Protein AF-A0A241V174-F1 (afdb_monomer_lite)

Sequence (298 aa):
MEIIMVKSFHMQRCFLTVDHFCSSQMKKILFYFIWLFCVLSLTIIFMTSICFAESISQPLREKSMSKGQSSNSILFNNQEIIPYIRLAILNVQPSQIENFKSIAMNNVQSTLNQEDDVMGFYSFIQKEDPKQIFVFEIYKDEAAYQAHLLSPHYKQFVMNVSSMIENRVLYETVPVKLARKPTSLPAHFYIRIAELNLKPKDLNAYKMAVIEEIEASIEKEPGVFAIYSVALKDDPNQLHFLEFYADEQAYQQHRESPHFQKYLTLTKPMIKSLKSFEVESIALGEKTIHSSAIETTK

Structure (mmCIF, N/CA/C/O backbone):
data_AF-A0A241V174-F1
#
_entry.id   AF-A0A241V174-F1
#
loop_
_atom_site.group_PDB
_atom_site.id
_atom_site.type_symbol
_atom_site.label_atom_id
_atom_site.label_alt_id
_atom_site.label_comp_id
_atom_site.label_asym_id
_atom_site.label_entity_id
_atom_site.label_seq_id
_atom_site.pdbx_PDB_ins_code
_atom_site.Cartn_x
_atom_site.Cartn_y
_atom_site.Cartn_z
_atom_site.occupancy
_atom_site.B_iso_or_equiv
_atom_site.auth_seq_id
_atom_site.auth_comp_id
_atom_site.auth_asym_id
_atom_site.auth_atom_id
_atom_site.pdbx_PDB_model_num
ATOM 1 N N . MET A 1 1 ? -67.678 -30.308 19.646 1.00 35.03 1 MET A N 1
ATOM 2 C CA . MET A 1 1 ? -67.545 -31.428 18.700 1.00 35.03 1 MET A CA 1
ATOM 3 C C . MET A 1 1 ? -66.245 -31.167 17.949 1.00 35.03 1 MET A C 1
ATOM 5 O O . MET A 1 1 ? -66.211 -30.261 17.131 1.00 35.03 1 MET A O 1
ATOM 9 N N . GLU A 1 2 ? -65.100 -31.562 18.511 1.00 32.22 2 GLU A N 1
ATOM 10 C CA . GLU A 1 2 ? -64.547 -32.940 18.519 1.00 32.22 2 GLU A CA 1
ATOM 11 C C . GLU A 1 2 ? -63.828 -33.216 17.184 1.00 32.22 2 GLU A C 1
ATOM 13 O O . GLU A 1 2 ? -64.476 -33.160 16.148 1.00 32.22 2 GLU A O 1
ATOM 18 N N . ILE A 1 3 ? -62.486 -33.243 17.093 1.00 30.19 3 ILE A N 1
ATOM 19 C CA . ILE A 1 3 ? -61.436 -34.064 17.768 1.00 30.19 3 ILE A CA 1
ATOM 20 C C . ILE A 1 3 ? -61.331 -35.472 17.127 1.00 30.19 3 ILE A C 1
ATOM 22 O O . ILE A 1 3 ? -62.320 -35.988 16.628 1.00 30.19 3 ILE A O 1
ATOM 26 N N . ILE A 1 4 ? -60.133 -36.089 17.195 1.00 30.94 4 ILE A N 1
ATOM 27 C CA . ILE A 1 4 ? -59.738 -37.433 16.690 1.00 30.94 4 ILE A CA 1
ATOM 28 C C . ILE A 1 4 ? -59.453 -37.443 15.167 1.00 30.94 4 ILE A C 1
ATOM 30 O O . ILE A 1 4 ? -60.316 -37.089 14.379 1.00 30.94 4 ILE A O 1
ATOM 34 N N . MET A 1 5 ? -58.267 -37.748 14.615 1.00 27.58 5 MET A N 1
ATOM 35 C CA . MET A 1 5 ? -56.984 -38.332 15.072 1.00 27.58 5 MET A CA 1
ATOM 36 C C . MET A 1 5 ? -56.848 -39.881 15.034 1.00 27.58 5 MET A C 1
ATOM 38 O O . MET A 1 5 ? -57.122 -40.562 16.012 1.00 27.58 5 MET A O 1
ATOM 42 N N . VAL A 1 6 ? -56.209 -40.375 13.953 1.00 29.28 6 VAL A N 1
ATOM 43 C CA . VAL A 1 6 ? -55.224 -41.494 13.935 1.00 29.28 6 VAL A CA 1
ATOM 44 C C . VAL A 1 6 ? -55.695 -42.979 13.903 1.00 29.28 6 VAL A C 1
ATOM 46 O O . VAL A 1 6 ? -56.658 -43.379 14.538 1.00 29.28 6 VAL A O 1
ATOM 49 N N . LYS A 1 7 ? -54.849 -43.793 13.228 1.00 31.30 7 LYS A N 1
ATOM 50 C CA . LYS A 1 7 ? -54.644 -45.272 13.235 1.00 31.30 7 LYS A CA 1
ATOM 51 C C . LYS A 1 7 ? -55.418 -46.197 12.268 1.00 31.30 7 LYS A C 1
ATOM 53 O O . LYS A 1 7 ? -56.616 -46.417 12.357 1.00 31.30 7 LYS A O 1
ATOM 58 N N . SER A 1 8 ? -54.608 -46.839 11.419 1.00 31.69 8 SER A N 1
ATOM 59 C CA . SER A 1 8 ? -54.840 -48.083 10.665 1.00 31.69 8 SER A CA 1
ATOM 60 C C . SER A 1 8 ? -54.836 -49.324 11.575 1.00 31.69 8 SER A C 1
ATOM 62 O O . SER A 1 8 ? -54.150 -49.285 12.599 1.00 31.69 8 SER A O 1
ATOM 64 N N . PHE A 1 9 ? -55.476 -50.433 11.152 1.00 29.88 9 PHE A N 1
ATOM 65 C CA . PHE A 1 9 ? -54.868 -51.783 11.204 1.00 29.88 9 PHE A CA 1
ATOM 66 C C . PHE A 1 9 ? -55.632 -52.870 10.400 1.00 29.88 9 PHE A C 1
ATOM 68 O O . PHE A 1 9 ? -56.853 -52.833 10.326 1.00 29.88 9 PHE A O 1
ATOM 75 N N . HIS A 1 10 ? -54.885 -53.895 9.938 1.00 30.00 10 HIS A N 1
ATOM 76 C CA . HIS A 1 10 ? -55.320 -55.273 9.576 1.00 30.00 10 HIS A CA 1
ATOM 77 C C . HIS A 1 10 ? -56.242 -55.515 8.345 1.00 30.00 10 HIS A C 1
ATOM 79 O O . HIS A 1 10 ? -56.970 -54.631 7.924 1.00 30.00 10 HIS A O 1
ATOM 85 N N . MET A 1 11 ? -56.309 -56.720 7.733 1.00 27.17 11 MET A N 1
ATOM 86 C CA . MET A 1 11 ? -55.350 -57.854 7.598 1.00 27.17 11 MET A CA 1
ATOM 87 C C . MET A 1 11 ? -55.903 -58.937 6.635 1.00 27.17 11 MET A C 1
ATOM 89 O O . MET A 1 11 ? -56.987 -59.452 6.882 1.00 27.17 11 MET A O 1
ATOM 93 N N . GLN A 1 12 ? -55.103 -59.402 5.662 1.00 33.69 12 GLN A N 1
ATOM 94 C CA . GLN A 1 12 ? -55.156 -60.748 5.032 1.00 33.69 12 GLN A CA 1
ATOM 95 C C . GLN A 1 12 ? -53.842 -60.938 4.229 1.00 33.69 12 GLN A C 1
ATOM 97 O O . GLN A 1 12 ? -53.504 -60.041 3.469 1.00 33.69 12 GLN A O 1
ATOM 102 N N . ARG A 1 13 ? -52.952 -61.940 4.364 1.00 35.62 13 ARG A N 1
ATOM 103 C CA . ARG A 1 13 ? -52.906 -63.332 4.887 1.00 35.62 13 ARG A CA 1
ATOM 104 C C . ARG A 1 13 ? -52.861 -64.387 3.765 1.00 35.62 13 ARG A C 1
ATOM 106 O O . ARG A 1 13 ? -53.898 -64.810 3.272 1.00 35.62 13 ARG A O 1
ATOM 113 N N . CYS A 1 14 ? -51.657 -64.887 3.481 1.00 29.02 14 CYS A N 1
ATOM 114 C CA . CYS A 1 14 ? -51.364 -66.231 2.955 1.00 29.02 14 CYS A CA 1
ATOM 115 C C . CYS A 1 14 ? -50.027 -66.721 3.553 1.00 29.02 14 CYS A C 1
ATOM 117 O O . CYS A 1 14 ? -49.331 -65.938 4.201 1.00 29.02 14 CYS A O 1
ATOM 119 N N . PHE A 1 15 ? -49.724 -68.018 3.443 1.00 34.69 15 PHE A N 1
ATOM 120 C CA . PHE A 1 15 ? -48.702 -68.716 4.246 1.00 34.69 15 PHE A CA 1
ATOM 121 C C . PHE A 1 15 ? -47.952 -69.780 3.413 1.00 34.69 15 PHE A C 1
ATOM 123 O O . PHE A 1 15 ? -48.286 -69.964 2.246 1.00 34.69 15 PHE A O 1
ATOM 130 N N . LEU A 1 16 ? -47.039 -70.522 4.066 1.00 34.09 16 LEU A N 1
ATOM 131 C CA . LEU A 1 16 ? -46.112 -71.557 3.544 1.00 34.09 16 LEU A CA 1
ATOM 132 C C . LEU A 1 16 ? -44.820 -70.940 2.952 1.00 34.09 16 LEU A C 1
ATOM 134 O O . LEU A 1 16 ? -44.912 -70.032 2.137 1.00 34.09 16 LEU A O 1
ATOM 138 N N . THR A 1 17 ? -43.580 -71.216 3.396 1.00 36.56 17 THR A N 1
ATOM 139 C CA . THR A 1 17 ? -42.842 -72.456 3.777 1.00 36.56 17 THR A CA 1
ATOM 140 C C . THR A 1 17 ? -42.602 -73.408 2.597 1.00 36.56 17 THR A C 1
ATOM 142 O O . THR A 1 17 ? -43.570 -73.787 1.950 1.00 36.56 17 THR A O 1
ATOM 145 N N . VAL A 1 18 ? -41.392 -73.902 2.299 1.00 34.84 18 VAL A N 1
ATOM 146 C CA . VAL A 1 18 ? -40.082 -73.834 3.007 1.00 34.84 18 VAL A CA 1
ATOM 147 C C . VAL A 1 18 ? -39.009 -73.202 2.063 1.00 34.84 18 VAL A C 1
ATOM 149 O O . VAL A 1 18 ? -39.409 -72.349 1.279 1.00 34.84 18 VAL A O 1
ATOM 152 N N . ASP A 1 19 ? -37.679 -73.406 2.038 1.00 34.94 19 ASP A N 1
ATOM 153 C CA . ASP A 1 19 ? -36.715 -74.327 2.686 1.00 34.94 19 ASP A CA 1
ATOM 154 C C . ASP A 1 19 ? -35.332 -73.636 2.902 1.00 34.94 19 ASP A C 1
ATOM 156 O O . ASP A 1 19 ? -35.248 -72.406 2.856 1.00 34.94 19 ASP A O 1
ATOM 160 N N . HIS A 1 20 ? -34.240 -74.373 3.168 1.00 47.03 20 HIS A N 1
ATOM 161 C CA . HIS A 1 20 ? -32.941 -73.826 3.588 1.00 47.03 20 HIS A CA 1
ATOM 162 C C . HIS A 1 20 ? -31.734 -74.542 2.934 1.00 47.03 20 HIS A C 1
ATOM 164 O O . HIS A 1 20 ? -31.329 -75.618 3.369 1.00 47.03 20 HIS A O 1
ATOM 170 N N . PHE A 1 21 ? -31.083 -73.932 1.926 1.00 41.69 21 PHE A N 1
ATOM 171 C CA . PHE A 1 21 ? -29.868 -74.505 1.313 1.00 41.69 21 PHE A CA 1
ATOM 172 C C . PHE A 1 21 ? -28.832 -73.463 0.834 1.00 41.69 21 PHE A C 1
ATOM 174 O O . PHE A 1 21 ? -29.168 -72.346 0.456 1.00 41.69 21 PHE A O 1
ATOM 181 N N . CYS A 1 22 ? -27.552 -73.863 0.820 1.00 44.12 22 CYS A N 1
ATOM 182 C CA . CYS A 1 22 ? -26.401 -73.172 0.204 1.00 44.12 22 CYS A CA 1
ATOM 183 C C . CYS A 1 22 ? -25.975 -71.764 0.723 1.00 44.12 22 CYS A C 1
ATOM 185 O O . CYS A 1 22 ? -25.788 -70.833 -0.055 1.00 44.12 22 CYS A O 1
ATOM 187 N N . SER A 1 23 ? -25.684 -71.617 2.028 1.00 60.00 23 SER A N 1
ATOM 188 C CA . SER A 1 23 ? -25.089 -70.378 2.608 1.00 60.00 23 SER A CA 1
ATOM 189 C C . SER A 1 23 ? -23.583 -70.473 2.969 1.00 60.00 23 SER A C 1
ATOM 191 O O . SER A 1 23 ? -22.963 -69.491 3.384 1.00 60.00 23 SER A O 1
ATOM 193 N N . SER A 1 24 ? -22.957 -71.650 2.810 1.00 54.47 24 SER A N 1
ATOM 194 C CA . SER A 1 24 ? -21.573 -71.910 3.267 1.00 54.47 24 SER A CA 1
ATOM 195 C C . SER A 1 24 ? -20.497 -71.720 2.182 1.00 54.47 24 SER A C 1
ATOM 197 O O . SER A 1 24 ? -19.466 -71.098 2.438 1.00 54.47 24 SER A O 1
ATOM 199 N N . GLN A 1 25 ? -20.729 -72.198 0.951 1.00 55.84 25 GLN A N 1
ATOM 200 C CA . GLN A 1 25 ? -19.687 -72.209 -0.091 1.00 55.84 25 GLN A CA 1
ATOM 201 C C . GLN A 1 25 ? -19.358 -70.814 -0.648 1.00 55.84 25 GLN A C 1
ATOM 203 O O . GLN A 1 25 ? -18.183 -70.471 -0.774 1.00 55.84 25 GLN A O 1
ATOM 208 N N . MET A 1 26 ? -20.363 -69.964 -0.906 1.00 56.66 26 MET A N 1
ATOM 209 C CA . MET A 1 26 ? -20.125 -68.621 -1.468 1.00 56.66 26 MET A CA 1
ATOM 210 C C . MET A 1 26 ? -19.248 -67.736 -0.566 1.00 56.66 26 MET A C 1
ATOM 212 O O . MET A 1 26 ? -18.440 -66.958 -1.070 1.00 56.66 26 MET A O 1
ATOM 216 N N . LYS A 1 27 ? -19.332 -67.896 0.763 1.00 62.09 27 LYS A N 1
ATOM 217 C CA . LYS A 1 27 ? -18.502 -67.135 1.713 1.00 62.09 27 LYS A CA 1
ATOM 218 C C . LYS A 1 27 ? -17.017 -67.500 1.613 1.00 62.09 27 LYS A C 1
ATOM 220 O O . LYS A 1 27 ? -16.175 -66.614 1.718 1.00 62.09 27 LYS A O 1
ATOM 225 N N . LYS A 1 28 ? -16.688 -68.772 1.355 1.00 65.62 28 LYS A N 1
ATOM 226 C CA . LYS A 1 28 ? -15.296 -69.220 1.164 1.00 65.62 28 LYS A CA 1
ATOM 227 C C . LYS A 1 28 ? -14.697 -68.679 -0.135 1.00 65.62 28 LYS A C 1
ATOM 229 O O . LYS A 1 28 ? -13.559 -68.223 -0.129 1.00 65.62 28 LYS A O 1
ATOM 234 N N . ILE A 1 29 ? -15.481 -68.675 -1.215 1.00 67.75 29 ILE A N 1
ATOM 235 C CA . ILE A 1 29 ? -15.066 -68.136 -2.520 1.00 67.75 29 ILE A CA 1
ATOM 236 C C . ILE A 1 29 ? -14.764 -66.633 -2.408 1.00 67.75 29 ILE A C 1
ATOM 238 O O . ILE A 1 29 ? -13.699 -66.192 -2.835 1.00 67.75 29 ILE A O 1
ATOM 242 N N . LEU A 1 30 ? -15.648 -65.857 -1.769 1.00 63.66 30 LEU A N 1
ATOM 243 C CA . LEU A 1 30 ? -15.470 -64.409 -1.612 1.00 63.66 30 LEU A CA 1
ATOM 244 C C . LEU A 1 30 ? -14.201 -64.049 -0.815 1.00 63.66 30 LEU A C 1
ATOM 246 O O . LEU A 1 30 ? -13.456 -63.161 -1.223 1.00 63.66 30 LEU A O 1
ATOM 250 N N . PHE A 1 31 ? -13.908 -64.773 0.272 1.00 69.12 31 PHE A N 1
ATOM 251 C CA . PHE A 1 31 ? -12.660 -64.591 1.027 1.00 69.12 31 PHE A CA 1
ATOM 252 C C . PHE A 1 31 ? -11.408 -64.926 0.202 1.00 69.12 31 PHE A C 1
ATOM 254 O O . PHE A 1 31 ? -10.403 -64.226 0.320 1.00 69.12 31 PHE A O 1
ATOM 261 N N . TYR A 1 32 ? -11.464 -65.953 -0.653 1.00 68.12 32 TYR A N 1
ATOM 262 C CA . TYR A 1 32 ? -10.325 -66.344 -1.489 1.00 68.12 32 TYR A CA 1
ATOM 263 C C . TYR A 1 32 ? -9.978 -65.267 -2.529 1.00 68.12 32 TYR A C 1
ATOM 265 O O . TYR A 1 32 ? -8.806 -64.941 -2.703 1.00 68.12 32 TYR A O 1
ATOM 273 N N . PHE A 1 33 ? -10.986 -64.647 -3.158 1.00 67.62 33 PHE A N 1
ATOM 274 C CA . PHE A 1 33 ? -10.775 -63.529 -4.089 1.00 67.62 33 PHE A CA 1
ATOM 275 C C . PHE A 1 33 ? -10.187 -62.285 -3.409 1.00 67.62 33 PHE A C 1
ATOM 277 O O . PHE A 1 33 ? -9.274 -61.673 -3.961 1.00 67.62 33 PHE A O 1
ATOM 284 N N . ILE A 1 34 ? -10.661 -61.931 -2.208 1.00 68.00 34 ILE A N 1
ATOM 285 C CA . ILE A 1 34 ? -10.136 -60.785 -1.444 1.00 68.00 34 ILE A CA 1
ATOM 286 C C . ILE A 1 34 ? -8.669 -61.022 -1.050 1.00 68.00 34 ILE A C 1
ATOM 288 O O . ILE A 1 34 ? -7.833 -60.138 -1.227 1.00 68.00 34 ILE A O 1
ATOM 292 N N . TRP A 1 35 ? -8.333 -62.229 -0.580 1.00 64.75 35 TRP A N 1
ATOM 293 C CA . TRP A 1 35 ? -6.957 -62.582 -0.222 1.00 64.75 35 TRP A CA 1
ATOM 294 C C . TRP A 1 35 ? -6.016 -62.550 -1.437 1.00 64.75 35 TRP A C 1
ATOM 296 O O . TRP A 1 35 ? -4.938 -61.960 -1.363 1.00 64.75 35 TRP A O 1
ATOM 306 N N . LEU A 1 36 ? -6.447 -63.099 -2.579 1.00 59.88 36 LEU A N 1
ATOM 307 C CA . LEU A 1 36 ? -5.654 -63.108 -3.812 1.00 59.88 36 LEU A CA 1
ATOM 308 C C . LEU A 1 36 ? -5.371 -61.685 -4.335 1.00 59.88 36 LEU A C 1
ATOM 310 O O . LEU A 1 36 ? -4.260 -61.412 -4.790 1.00 59.88 36 LEU A O 1
ATOM 314 N N . PHE A 1 37 ? -6.334 -60.762 -4.212 1.00 60.12 37 PHE A N 1
ATOM 315 C CA . PHE A 1 37 ? -6.152 -59.353 -4.585 1.00 60.12 37 PHE A CA 1
ATOM 316 C C . PHE A 1 37 ? -5.119 -58.630 -3.706 1.00 60.12 37 PHE A C 1
ATOM 318 O O . PHE A 1 37 ? -4.296 -57.878 -4.227 1.00 60.12 37 PHE A O 1
ATOM 325 N N . CYS A 1 38 ? -5.117 -58.877 -2.391 1.00 56.31 38 CYS A N 1
ATOM 326 C CA . CYS A 1 38 ? -4.122 -58.298 -1.481 1.00 56.31 38 CYS A CA 1
ATOM 327 C C . CYS A 1 38 ? -2.704 -58.846 -1.705 1.00 56.31 38 CYS A C 1
ATOM 329 O O . CYS A 1 38 ? -1.736 -58.116 -1.511 1.00 56.31 38 CYS A O 1
ATOM 331 N N . VAL A 1 39 ? -2.554 -60.107 -2.122 1.00 58.88 39 VAL A N 1
ATOM 332 C CA . VAL A 1 39 ? -1.227 -60.688 -2.396 1.00 58.88 39 VAL A CA 1
ATOM 333 C C . VAL A 1 39 ? -0.654 -60.190 -3.732 1.00 58.88 39 VAL A C 1
ATOM 335 O O . VAL A 1 39 ? 0.547 -59.941 -3.816 1.00 58.88 39 VAL A O 1
ATOM 338 N N . LEU A 1 40 ? -1.489 -59.972 -4.758 1.00 50.78 40 LEU A N 1
ATOM 339 C CA . LEU A 1 40 ? -1.036 -59.410 -6.041 1.00 50.78 40 LEU A CA 1
ATOM 340 C C . LEU A 1 40 ? -0.687 -57.912 -5.978 1.00 50.78 40 LEU A C 1
ATOM 342 O O . LEU A 1 40 ? 0.141 -57.456 -6.762 1.00 50.78 40 LEU A O 1
ATOM 346 N N . SER A 1 41 ? -1.291 -57.130 -5.077 1.00 53.66 41 SER A N 1
ATOM 347 C CA . SER A 1 41 ? -1.011 -55.689 -5.003 1.00 53.66 41 SER A CA 1
ATOM 348 C C . SER A 1 41 ? 0.329 -55.360 -4.333 1.00 53.66 41 SER A C 1
ATOM 350 O O . SER A 1 41 ? 0.982 -54.398 -4.737 1.00 53.66 41 SER A O 1
ATOM 352 N N . LEU A 1 42 ? 0.795 -56.168 -3.370 1.00 48.88 42 LEU A N 1
ATOM 353 C CA . LEU A 1 42 ? 2.094 -55.946 -2.717 1.00 48.88 42 LEU A CA 1
ATOM 354 C C . LEU A 1 42 ? 3.300 -56.323 -3.596 1.00 48.88 42 LEU A C 1
ATOM 356 O O . LEU A 1 42 ? 4.361 -55.719 -3.449 1.00 48.88 42 LEU A O 1
ATOM 360 N N . THR A 1 43 ? 3.170 -57.278 -4.523 1.00 50.22 43 THR A N 1
ATOM 361 C CA . THR A 1 43 ? 4.294 -57.699 -5.385 1.00 50.22 43 THR A CA 1
ATOM 362 C C . THR A 1 43 ? 4.600 -56.708 -6.509 1.00 50.22 43 THR A C 1
ATOM 364 O O . THR A 1 43 ? 5.756 -56.585 -6.911 1.00 50.22 43 THR A O 1
ATOM 367 N N . ILE A 1 44 ? 3.608 -55.940 -6.972 1.00 48.16 44 ILE A N 1
ATOM 368 C CA . ILE A 1 44 ? 3.795 -54.899 -7.999 1.00 48.16 44 ILE A CA 1
ATOM 369 C C . ILE A 1 44 ? 4.598 -53.707 -7.447 1.00 48.16 44 ILE A C 1
ATOM 371 O O . ILE A 1 44 ? 5.437 -53.148 -8.152 1.00 48.16 44 ILE A O 1
ATOM 375 N N . ILE A 1 45 ? 4.404 -53.356 -6.170 1.00 49.34 45 ILE A N 1
ATOM 376 C CA . ILE A 1 45 ? 5.075 -52.218 -5.513 1.00 49.34 45 ILE A CA 1
ATOM 377 C C . ILE A 1 45 ? 6.587 -52.463 -5.325 1.00 49.34 45 ILE A C 1
ATOM 379 O O . ILE A 1 45 ? 7.362 -51.511 -5.265 1.00 49.34 45 ILE A O 1
ATOM 383 N N . PHE A 1 46 ? 7.035 -53.723 -5.278 1.00 41.31 46 PHE A N 1
ATOM 384 C CA . PHE A 1 46 ? 8.443 -54.065 -5.029 1.00 41.31 46 PHE A CA 1
ATOM 385 C C . PHE A 1 46 ? 9.312 -54.203 -6.295 1.00 41.31 46 PHE A C 1
ATOM 387 O O . PHE A 1 46 ? 10.529 -54.338 -6.180 1.00 41.31 46 PHE A O 1
ATOM 394 N N . MET A 1 47 ? 8.725 -54.160 -7.499 1.00 44.47 47 MET A N 1
ATOM 395 C CA . MET A 1 47 ? 9.459 -54.350 -8.765 1.00 44.47 47 MET A CA 1
ATOM 396 C C . MET A 1 47 ? 9.781 -53.056 -9.528 1.00 44.47 47 MET A C 1
ATOM 398 O O . MET A 1 47 ? 10.633 -53.079 -10.412 1.00 44.47 47 MET A O 1
ATOM 402 N N . THR A 1 48 ? 9.171 -51.918 -9.187 1.00 41.38 48 THR A N 1
ATOM 403 C CA . THR A 1 48 ? 9.442 -50.628 -9.858 1.00 41.38 48 THR A CA 1
ATOM 404 C C . THR A 1 48 ? 10.593 -49.825 -9.238 1.00 41.38 48 THR A C 1
ATOM 406 O O . THR A 1 48 ? 11.124 -48.932 -9.893 1.00 41.38 48 THR A O 1
ATOM 409 N N . SER A 1 49 ? 11.042 -50.165 -8.025 1.00 42.12 49 SER A N 1
ATOM 410 C CA . SER A 1 49 ? 12.088 -49.421 -7.291 1.00 42.12 49 SER A CA 1
ATOM 411 C C . SER A 1 49 ? 13.535 -49.857 -7.578 1.00 42.12 49 SER A C 1
ATOM 413 O O . SER A 1 49 ? 14.451 -49.368 -6.924 1.00 42.12 49 SER A O 1
ATOM 415 N N . ILE A 1 50 ? 13.767 -50.781 -8.521 1.00 41.84 50 ILE A N 1
ATOM 416 C CA . ILE A 1 50 ? 15.094 -51.395 -8.765 1.00 41.84 50 ILE A CA 1
ATOM 417 C C . ILE A 1 50 ? 15.687 -51.018 -10.145 1.00 41.84 50 ILE A C 1
ATOM 419 O O . ILE A 1 50 ? 16.871 -51.224 -10.386 1.00 41.84 50 ILE A O 1
ATOM 423 N N . CYS A 1 51 ? 14.920 -50.380 -11.040 1.00 37.66 51 CYS A N 1
ATOM 424 C CA . CYS A 1 51 ? 15.342 -50.102 -12.428 1.00 37.66 51 CYS A CA 1
ATOM 425 C C . CYS A 1 51 ? 15.640 -48.623 -12.759 1.00 37.66 51 CYS A C 1
ATOM 427 O O . CYS A 1 51 ? 15.580 -48.246 -13.926 1.00 37.66 51 CYS A O 1
ATOM 429 N N . PHE A 1 52 ? 15.966 -47.778 -11.772 1.00 33.44 52 PHE A N 1
ATOM 430 C CA . PHE A 1 52 ? 16.345 -46.371 -12.020 1.00 33.44 52 PHE A CA 1
ATOM 431 C C . PHE A 1 52 ? 17.582 -45.891 -11.236 1.00 33.44 52 PHE A C 1
ATOM 433 O O . PHE A 1 52 ? 17.753 -44.698 -10.998 1.00 33.44 52 PHE A O 1
ATOM 440 N N . ALA A 1 53 ? 18.461 -46.823 -10.857 1.00 38.06 53 ALA A N 1
ATOM 441 C CA . ALA A 1 53 ? 19.649 -46.563 -10.042 1.00 38.06 53 ALA A CA 1
ATOM 442 C C . ALA A 1 53 ? 20.974 -46.956 -10.731 1.00 38.06 53 ALA A C 1
ATOM 444 O O . ALA A 1 53 ? 21.889 -47.407 -10.056 1.00 38.06 53 ALA A O 1
ATOM 445 N N . GLU A 1 54 ? 21.092 -46.790 -12.058 1.00 40.00 54 GLU A N 1
ATOM 446 C CA . GLU A 1 54 ? 22.380 -46.910 -12.774 1.00 40.00 54 GLU A CA 1
ATOM 447 C C . GLU A 1 54 ? 22.350 -46.239 -14.171 1.00 40.00 54 GLU A C 1
ATOM 449 O O . GLU A 1 54 ? 22.316 -46.887 -15.214 1.00 40.00 54 GLU A O 1
ATOM 454 N N . SER A 1 55 ? 22.322 -44.899 -14.213 1.00 33.38 55 SER A N 1
ATOM 455 C CA . SER A 1 55 ? 22.558 -44.117 -15.442 1.00 33.38 55 SER A CA 1
ATOM 456 C C . SER A 1 55 ? 22.953 -42.667 -15.124 1.00 33.38 55 SER A C 1
ATOM 458 O O . SER A 1 55 ? 22.548 -42.127 -14.101 1.00 33.38 55 SER A O 1
ATOM 460 N N . ILE A 1 56 ? 23.706 -42.032 -16.033 1.00 35.22 56 ILE A N 1
ATOM 461 C CA . ILE A 1 56 ? 24.199 -40.639 -15.972 1.00 35.22 56 ILE A CA 1
ATOM 462 C C . ILE A 1 56 ? 25.199 -40.367 -14.826 1.00 35.22 56 ILE A C 1
ATOM 464 O O . ILE A 1 56 ? 24.899 -39.719 -13.827 1.00 35.22 56 ILE A O 1
ATOM 468 N N . SER A 1 57 ? 26.453 -40.776 -15.039 1.00 37.06 57 SER A N 1
ATOM 469 C CA . SER A 1 57 ? 27.615 -40.406 -14.215 1.00 37.06 57 SER A CA 1
ATOM 470 C C . SER A 1 57 ? 28.716 -39.722 -15.045 1.00 37.06 57 SER A C 1
ATOM 472 O O . SER A 1 57 ? 29.810 -40.250 -15.231 1.00 37.06 57 SER A O 1
ATOM 474 N N . GLN A 1 58 ? 28.445 -38.508 -15.544 1.00 36.50 58 GLN A N 1
ATOM 475 C CA . GLN A 1 58 ? 29.478 -37.614 -16.093 1.00 36.50 58 GLN A CA 1
ATOM 476 C C . GLN A 1 58 ? 29.294 -36.165 -15.603 1.00 36.50 58 GLN A C 1
ATOM 478 O O . GLN A 1 58 ? 28.162 -35.679 -15.568 1.00 36.50 58 GLN A O 1
ATOM 483 N N . PRO A 1 59 ? 30.378 -35.456 -15.226 1.00 30.50 59 PRO A N 1
ATOM 484 C CA . PRO A 1 59 ? 30.284 -34.116 -14.657 1.00 30.50 59 PRO A CA 1
ATOM 485 C C . PRO A 1 59 ? 30.093 -33.051 -15.745 1.00 30.50 59 PRO A C 1
ATOM 487 O O . PRO A 1 59 ? 30.988 -32.801 -16.555 1.00 30.50 59 PRO A O 1
ATOM 490 N N . LEU A 1 60 ? 28.949 -32.363 -15.730 1.00 31.47 60 LEU A N 1
ATOM 491 C CA . LEU A 1 60 ? 28.783 -31.140 -16.512 1.00 31.47 60 LEU A CA 1
ATOM 492 C C . LEU A 1 60 ? 29.553 -29.990 -15.855 1.00 31.47 60 LEU A C 1
ATOM 494 O O . LEU A 1 60 ? 29.405 -29.698 -14.671 1.00 31.47 60 LEU A O 1
ATOM 498 N N . ARG A 1 61 ? 30.399 -29.343 -16.656 1.00 26.81 61 ARG A N 1
ATOM 499 C CA . ARG A 1 61 ? 31.285 -28.252 -16.248 1.00 26.81 61 ARG A CA 1
ATOM 500 C C . ARG A 1 61 ? 30.468 -27.001 -15.915 1.00 26.81 61 ARG A C 1
ATOM 502 O O . ARG A 1 61 ? 30.033 -26.308 -16.835 1.00 26.81 61 ARG A O 1
ATOM 509 N N . GLU A 1 62 ? 30.293 -26.691 -14.630 1.00 27.44 62 GLU A N 1
ATOM 510 C CA . GLU A 1 62 ? 29.673 -25.429 -14.214 1.00 27.44 62 GLU A CA 1
ATOM 511 C C . GLU A 1 62 ? 30.407 -24.237 -14.840 1.00 27.44 62 GLU A C 1
ATOM 513 O O . GLU A 1 62 ? 31.614 -24.050 -14.670 1.00 27.44 62 GLU A O 1
ATOM 518 N N . LYS A 1 63 ? 29.656 -23.411 -15.572 1.00 31.23 63 LYS A N 1
ATOM 519 C CA . LYS A 1 63 ? 30.106 -22.095 -16.014 1.00 31.23 63 LYS A CA 1
ATOM 520 C C . LYS A 1 63 ? 29.537 -21.079 -15.035 1.00 31.23 63 LYS A C 1
ATOM 522 O O . LYS A 1 63 ? 28.349 -20.773 -15.091 1.00 31.23 63 LYS A O 1
ATOM 527 N N . SER A 1 64 ? 30.378 -20.582 -14.136 1.00 32.94 64 SER A N 1
ATOM 528 C CA . SER A 1 64 ? 29.987 -19.633 -13.097 1.00 32.94 64 SER A CA 1
ATOM 529 C C . SER A 1 64 ? 29.430 -18.336 -13.696 1.00 32.94 64 SER A C 1
ATOM 531 O O . SER A 1 64 ? 30.162 -17.481 -14.191 1.00 32.94 64 SER A O 1
ATOM 533 N N . MET A 1 65 ? 28.109 -18.179 -13.618 1.00 28.05 65 MET A N 1
ATOM 534 C CA . MET A 1 65 ? 27.436 -16.885 -13.689 1.00 28.05 65 MET A CA 1
ATOM 535 C C . MET A 1 65 ? 26.994 -16.510 -12.276 1.00 28.05 65 MET A C 1
ATOM 537 O O . MET A 1 65 ? 26.475 -17.347 -11.536 1.00 28.05 65 MET A O 1
ATOM 541 N N . SER A 1 66 ? 27.257 -15.269 -11.878 1.00 27.95 66 SER A N 1
ATOM 542 C CA . SER A 1 66 ? 26.982 -14.780 -10.529 1.00 27.95 66 SER A CA 1
ATOM 543 C C . SER A 1 66 ? 25.485 -14.810 -10.217 1.00 27.95 66 SER A C 1
ATOM 545 O O . SER A 1 66 ? 24.664 -14.307 -10.985 1.00 27.95 66 SER A O 1
ATOM 547 N N . LYS A 1 67 ? 25.125 -15.350 -9.047 1.00 31.95 67 LYS A N 1
ATOM 548 C CA . LYS A 1 67 ? 23.770 -15.224 -8.499 1.00 31.95 67 LYS A CA 1
ATOM 549 C C . LYS A 1 67 ? 23.524 -13.776 -8.063 1.00 31.95 67 LYS A C 1
ATOM 551 O O . LYS A 1 67 ? 23.777 -13.422 -6.917 1.00 31.95 67 LYS A O 1
ATOM 556 N N . GLY A 1 68 ? 23.003 -12.952 -8.970 1.00 30.78 68 GLY A N 1
ATOM 557 C CA . GLY A 1 68 ? 22.252 -11.753 -8.598 1.00 30.78 68 GLY A CA 1
ATOM 558 C C . GLY A 1 68 ? 20.921 -12.191 -7.992 1.00 30.78 68 GLY A C 1
ATOM 559 O O . GLY A 1 68 ? 19.957 -12.417 -8.720 1.00 30.78 68 GLY A O 1
ATOM 560 N N . GLN A 1 69 ? 20.893 -12.428 -6.679 1.00 33.97 69 GLN A N 1
ATOM 561 C CA . GLN A 1 69 ? 19.746 -13.041 -6.011 1.00 33.97 69 GLN A CA 1
ATOM 562 C C . GLN A 1 69 ? 18.686 -11.986 -5.663 1.00 33.97 69 GLN A C 1
ATOM 564 O O . GLN A 1 69 ? 18.634 -11.487 -4.544 1.00 33.97 69 GLN A O 1
ATOM 569 N N . SER A 1 70 ? 17.843 -11.669 -6.652 1.00 40.19 70 SER A N 1
ATOM 570 C CA . SER A 1 70 ? 16.613 -10.876 -6.506 1.00 40.19 70 SER A CA 1
ATOM 571 C C . SER A 1 70 ? 15.703 -11.488 -5.436 1.00 40.19 70 SER A C 1
ATOM 573 O O . SER A 1 70 ? 14.960 -12.429 -5.717 1.00 40.19 70 SER A O 1
ATOM 575 N N . SER A 1 71 ? 15.756 -10.963 -4.212 1.00 39.97 71 SER A N 1
ATOM 576 C CA . SER A 1 71 ? 14.904 -11.399 -3.106 1.00 39.97 71 SER A CA 1
ATOM 577 C C . SER A 1 71 ? 13.596 -10.605 -3.068 1.00 39.97 71 SER A C 1
ATOM 579 O O . SER A 1 71 ? 13.583 -9.387 -2.879 1.00 39.97 71 SER A O 1
ATOM 581 N N . ASN A 1 72 ? 12.476 -11.315 -3.204 1.00 40.78 72 ASN A N 1
ATOM 582 C CA . ASN A 1 72 ? 11.129 -10.778 -2.946 1.00 40.78 72 ASN A CA 1
ATOM 583 C C . ASN A 1 72 ? 10.699 -11.012 -1.482 1.00 40.78 72 ASN A C 1
ATOM 585 O O . ASN A 1 72 ? 9.567 -10.724 -1.096 1.00 40.78 72 ASN A O 1
ATOM 589 N N . SER A 1 73 ? 11.609 -11.572 -0.691 1.00 41.69 73 SER A N 1
ATOM 590 C CA . SER A 1 73 ? 11.500 -11.953 0.707 1.00 41.69 73 SER A CA 1
ATOM 591 C C . SER A 1 73 ? 12.083 -10.884 1.627 1.00 41.69 73 SER A C 1
ATOM 593 O O . SER A 1 73 ? 13.040 -10.191 1.273 1.00 41.69 73 SER A O 1
ATOM 595 N N . ILE A 1 74 ? 11.546 -10.798 2.844 1.00 52.62 74 ILE A N 1
ATOM 596 C CA . ILE A 1 74 ? 12.244 -10.132 3.947 1.00 52.62 74 ILE A CA 1
ATOM 597 C C . ILE A 1 74 ? 13.072 -11.211 4.662 1.00 52.62 74 ILE A C 1
ATOM 599 O O . ILE A 1 74 ? 12.610 -12.336 4.866 1.00 52.62 74 ILE A O 1
ATOM 603 N N . LEU A 1 75 ? 14.318 -10.886 5.008 1.00 41.72 75 LEU A N 1
ATOM 604 C CA . LEU A 1 75 ? 15.206 -11.793 5.735 1.00 41.72 75 LEU A CA 1
ATOM 605 C C . LEU A 1 75 ? 14.923 -11.709 7.239 1.00 41.72 75 LEU A C 1
ATOM 607 O O . LEU A 1 75 ? 15.118 -10.656 7.845 1.00 41.72 75 LEU A O 1
ATOM 611 N N . PHE A 1 76 ? 14.545 -12.831 7.852 1.00 43.50 76 PHE A N 1
ATOM 612 C CA . PHE A 1 76 ? 14.389 -12.946 9.305 1.00 43.50 76 PHE A CA 1
ATOM 613 C C . PHE A 1 76 ? 15.291 -14.065 9.810 1.00 43.50 76 PHE A C 1
ATOM 615 O O . PHE A 1 76 ? 15.139 -15.211 9.399 1.00 43.50 76 PHE A O 1
ATOM 622 N N . ASN A 1 77 ? 16.240 -13.747 10.694 1.00 37.19 77 ASN A N 1
ATOM 623 C CA . ASN A 1 77 ? 17.164 -14.728 11.282 1.00 37.19 77 ASN A CA 1
ATOM 624 C C . ASN A 1 77 ? 17.865 -15.636 10.236 1.00 37.19 77 ASN A C 1
ATOM 626 O O . ASN A 1 77 ? 17.976 -16.847 10.411 1.00 37.19 77 ASN A O 1
ATOM 630 N N . ASN A 1 78 ? 18.286 -15.047 9.109 1.00 43.94 78 ASN A N 1
ATOM 631 C CA . ASN A 1 78 ? 18.838 -15.723 7.921 1.00 43.94 78 ASN A CA 1
ATOM 632 C C . ASN A 1 78 ? 17.925 -16.779 7.256 1.00 43.94 78 ASN A C 1
ATOM 634 O O . ASN A 1 78 ? 18.387 -17.529 6.396 1.00 43.94 78 ASN A O 1
ATOM 638 N N . GLN A 1 79 ? 16.633 -16.811 7.589 1.00 39.69 79 GLN A N 1
ATOM 639 C CA . GLN A 1 79 ? 15.614 -17.551 6.852 1.00 39.69 79 GLN A CA 1
ATOM 640 C C . GLN A 1 79 ? 14.862 -16.631 5.887 1.00 39.69 79 GLN A C 1
ATOM 642 O O . GLN A 1 79 ? 14.626 -15.449 6.154 1.00 39.69 79 GLN A O 1
ATOM 647 N N . GLU A 1 80 ? 14.486 -17.206 4.750 1.00 57.00 80 GLU A N 1
ATOM 648 C CA . GLU A 1 80 ? 13.705 -16.542 3.720 1.00 57.00 80 GLU A CA 1
ATOM 649 C C . GLU A 1 80 ? 12.210 -16.660 4.055 1.00 57.00 80 GLU A C 1
ATOM 651 O O . GLU A 1 80 ? 11.635 -17.739 3.911 1.00 57.00 80 GLU A O 1
ATOM 656 N N . ILE A 1 81 ? 11.582 -15.575 4.526 1.00 67.88 81 ILE A N 1
ATOM 657 C CA . ILE A 1 81 ? 10.134 -15.543 4.783 1.00 67.88 81 ILE A CA 1
ATOM 658 C C . ILE A 1 81 ? 9.454 -14.675 3.723 1.00 67.88 81 ILE A C 1
ATOM 660 O O . ILE A 1 81 ? 9.870 -13.548 3.436 1.00 67.88 81 ILE A O 1
ATOM 664 N N . ILE A 1 82 ? 8.384 -15.218 3.147 1.00 82.12 82 ILE A N 1
ATOM 665 C CA . ILE A 1 82 ? 7.422 -14.476 2.334 1.00 82.12 82 ILE A CA 1
ATOM 666 C C . ILE A 1 82 ? 6.334 -14.002 3.310 1.00 82.12 82 ILE A C 1
ATOM 668 O O . ILE A 1 82 ? 5.548 -14.842 3.750 1.00 82.12 82 ILE A O 1
ATOM 672 N N . PRO A 1 83 ? 6.302 -12.715 3.703 1.00 91.56 83 PRO A N 1
ATOM 673 C CA . PRO A 1 83 ? 5.322 -12.232 4.668 1.00 91.56 83 PRO A CA 1
ATOM 674 C C . PRO A 1 83 ? 3.904 -12.337 4.104 1.00 91.56 83 PRO A C 1
ATOM 676 O O . PRO A 1 83 ? 3.673 -12.177 2.902 1.00 91.56 83 PRO A O 1
ATOM 679 N N . TYR A 1 84 ? 2.945 -12.573 4.992 1.00 95.88 84 TYR A N 1
ATOM 680 C CA . TYR A 1 84 ? 1.529 -12.609 4.663 1.00 95.88 84 TYR A CA 1
ATOM 681 C C . TYR A 1 84 ? 0.958 -11.189 4.739 1.00 95.88 84 TYR A C 1
ATOM 683 O O . TYR A 1 84 ? 1.039 -10.541 5.781 1.00 95.88 84 TYR A O 1
ATOM 691 N N . ILE A 1 85 ? 0.413 -10.677 3.630 1.00 97.44 85 ILE A N 1
ATOM 692 C CA . ILE A 1 85 ? 0.052 -9.256 3.505 1.00 97.44 85 ILE A CA 1
ATOM 693 C C . ILE A 1 85 ? -1.421 -9.091 3.153 1.00 97.44 85 ILE A C 1
ATOM 695 O O . ILE A 1 85 ? -1.897 -9.613 2.134 1.00 97.44 85 ILE A O 1
ATOM 699 N N . ARG A 1 86 ? -2.125 -8.283 3.953 1.00 98.44 86 ARG A N 1
ATOM 700 C CA . ARG A 1 86 ? -3.475 -7.805 3.640 1.00 98.44 86 ARG A CA 1
ATOM 701 C C . ARG A 1 86 ? -3.441 -6.349 3.185 1.00 98.44 86 ARG A C 1
ATOM 703 O O . ARG A 1 86 ? -2.698 -5.527 3.714 1.00 98.44 86 ARG A O 1
ATOM 710 N N . LEU A 1 87 ? -4.311 -6.045 2.228 1.00 98.56 87 LEU A N 1
ATOM 711 C CA . LEU A 1 87 ? -4.659 -4.688 1.819 1.00 98.56 87 LEU A CA 1
ATOM 712 C C . LEU A 1 87 ? -6.176 -4.542 1.940 1.00 98.56 87 LEU A C 1
ATOM 714 O O . LEU A 1 87 ? -6.916 -5.280 1.287 1.00 98.56 87 LEU A O 1
ATOM 718 N N . ALA A 1 88 ? -6.642 -3.601 2.754 1.00 98.38 88 ALA A N 1
ATOM 719 C CA . ALA A 1 88 ? -8.043 -3.213 2.823 1.00 98.38 88 ALA A CA 1
ATOM 720 C C . ALA A 1 88 ? -8.247 -1.806 2.253 1.00 98.38 88 ALA A C 1
ATOM 722 O O . ALA A 1 88 ? -7.441 -0.905 2.481 1.00 98.38 88 ALA A O 1
ATOM 723 N N . ILE A 1 89 ? -9.363 -1.621 1.552 1.00 98.38 89 ILE A N 1
ATOM 724 C CA . ILE A 1 89 ? -9.857 -0.313 1.119 1.00 98.38 89 ILE A CA 1
ATOM 725 C C . ILE A 1 89 ?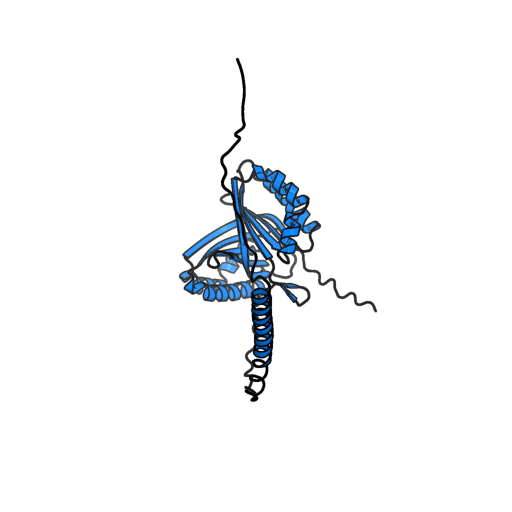 -11.251 -0.152 1.718 1.00 98.38 89 ILE A C 1
ATOM 727 O O . ILE A 1 89 ? -12.139 -0.976 1.472 1.00 98.38 89 ILE A O 1
ATOM 731 N N . LEU A 1 90 ? -11.429 0.877 2.542 1.00 98.50 90 LEU A N 1
ATOM 732 C CA . LEU A 1 90 ? -12.675 1.171 3.245 1.00 98.50 90 LEU A CA 1
ATOM 733 C C . LEU A 1 90 ? -13.267 2.473 2.709 1.00 98.50 90 LEU A C 1
ATOM 735 O O . LEU A 1 90 ? -12.534 3.435 2.494 1.00 98.50 90 LEU A O 1
ATOM 739 N N . ASN A 1 91 ? -14.591 2.528 2.584 1.00 98.44 91 ASN A N 1
ATOM 740 C CA . ASN A 1 91 ? -15.323 3.789 2.526 1.00 98.44 91 ASN A CA 1
ATOM 741 C C . ASN A 1 91 ? -15.966 4.012 3.901 1.00 98.44 91 ASN A C 1
ATOM 743 O O . ASN A 1 91 ? -16.747 3.174 4.351 1.00 98.44 91 ASN A O 1
ATOM 747 N N . VAL A 1 92 ? -15.632 5.115 4.567 1.00 98.56 92 VAL A N 1
ATOM 748 C CA . VAL A 1 92 ? -16.156 5.514 5.882 1.00 98.56 92 VAL A CA 1
ATOM 749 C C . VAL A 1 92 ? -17.108 6.695 5.709 1.00 98.56 92 VAL A C 1
ATOM 751 O O . VAL A 1 92 ? -16.797 7.636 4.984 1.00 98.56 92 VAL A O 1
ATOM 754 N N . GLN A 1 93 ? -18.252 6.671 6.396 1.00 98.38 93 GLN A N 1
ATOM 755 C CA . GLN A 1 93 ? -19.234 7.760 6.370 1.00 98.38 93 GLN A CA 1
ATOM 756 C C . GLN A 1 93 ? -18.553 9.108 6.667 1.00 98.38 93 GLN A C 1
ATOM 758 O O . GLN A 1 93 ? -17.891 9.220 7.704 1.00 98.38 93 GLN A O 1
ATOM 763 N N . PRO A 1 94 ? -18.732 10.158 5.840 1.00 97.75 94 PRO A N 1
ATOM 764 C CA . PRO A 1 94 ? -18.016 11.426 6.015 1.00 97.75 94 PRO A CA 1
ATOM 765 C C . PRO A 1 94 ? -18.183 12.085 7.394 1.00 97.75 94 PRO A C 1
ATOM 767 O O . PRO A 1 94 ? -17.266 12.734 7.888 1.00 97.75 94 PRO A O 1
ATOM 770 N N . SER A 1 95 ? -19.326 11.879 8.053 1.00 98.06 95 SER A N 1
ATOM 771 C CA . SER A 1 95 ? -19.612 12.365 9.411 1.00 98.06 95 SER A CA 1
ATOM 772 C C . SER A 1 95 ? -18.920 11.578 10.534 1.00 98.06 95 SER A C 1
ATOM 774 O O . SER A 1 95 ? -18.966 12.007 11.685 1.00 98.06 95 SER A O 1
ATOM 776 N N . GLN A 1 96 ? -18.293 10.438 10.227 1.00 98.44 96 GLN A N 1
ATOM 777 C CA . GLN A 1 96 ? -17.635 9.545 11.187 1.00 98.44 96 GLN A CA 1
ATOM 778 C C . GLN A 1 96 ? -16.108 9.497 11.038 1.00 98.44 96 GLN A C 1
ATOM 780 O O . GLN A 1 96 ? -15.459 8.820 11.831 1.00 98.44 96 GLN A O 1
ATOM 785 N N . ILE A 1 97 ? -15.517 10.211 10.070 1.00 98.19 97 ILE A N 1
ATOM 786 C CA . ILE A 1 97 ? -14.080 10.129 9.749 1.00 98.19 97 ILE A CA 1
ATOM 787 C C . ILE A 1 97 ? -13.187 10.348 10.983 1.00 98.19 97 ILE A C 1
ATOM 789 O O . ILE A 1 97 ? -12.305 9.533 11.241 1.00 98.19 97 ILE A O 1
ATOM 793 N N . GLU A 1 98 ? -13.418 11.391 11.787 1.00 98.00 98 GLU A N 1
ATOM 794 C CA . GLU A 1 98 ? -12.570 11.670 12.963 1.00 98.00 98 GLU A CA 1
ATOM 795 C C . GLU A 1 98 ? -12.768 10.655 14.105 1.00 98.00 98 GLU A C 1
ATOM 797 O O . GLU A 1 98 ? -11.804 10.273 14.773 1.00 98.00 98 GLU A O 1
ATOM 802 N N . ASN A 1 99 ? -13.990 10.135 14.279 1.00 98.12 99 ASN A N 1
ATOM 803 C CA . ASN A 1 99 ? -14.259 9.038 15.216 1.00 98.12 99 ASN A CA 1
ATOM 804 C C . ASN A 1 99 ? -13.512 7.770 14.776 1.00 98.12 99 ASN A C 1
ATOM 806 O O . ASN A 1 99 ? -12.803 7.153 15.573 1.00 98.12 99 ASN A O 1
ATOM 810 N N . PHE A 1 100 ? -13.618 7.423 13.490 1.00 98.50 100 PHE A N 1
ATOM 811 C CA . PHE A 1 100 ? -12.923 6.294 12.886 1.00 98.50 100 PHE A CA 1
ATOM 812 C C . PHE A 1 100 ? -11.402 6.430 13.023 1.00 98.50 100 PHE A C 1
ATOM 814 O O . PHE A 1 100 ? -10.759 5.478 13.459 1.00 98.50 100 PHE A O 1
ATOM 821 N N . LYS A 1 101 ? -10.823 7.605 12.723 1.00 98.19 101 LYS A N 1
ATOM 822 C CA . LYS A 1 101 ? -9.384 7.879 12.894 1.00 98.19 101 LYS A CA 1
ATOM 823 C C . LYS A 1 101 ? -8.926 7.583 14.320 1.00 98.19 101 LYS A C 1
ATOM 825 O O . LYS A 1 101 ? -7.984 6.818 14.499 1.00 98.19 101 LYS A O 1
ATOM 830 N N . SER A 1 102 ? -9.622 8.123 15.323 1.00 98.00 102 SER A N 1
ATOM 831 C CA . SER A 1 102 ? -9.303 7.898 16.739 1.00 98.00 102 SER A CA 1
ATOM 832 C C . SER A 1 102 ? -9.363 6.411 17.119 1.00 98.00 102 SER A C 1
ATOM 834 O O . SER A 1 102 ? -8.449 5.879 17.752 1.00 98.00 102 SER A O 1
ATOM 836 N N . ILE A 1 103 ? -10.396 5.690 16.675 1.00 98.31 103 ILE A N 1
ATOM 837 C CA . ILE A 1 103 ? -10.542 4.250 16.942 1.00 98.31 103 ILE A CA 1
ATOM 838 C C . ILE A 1 103 ? -9.455 3.431 16.212 1.00 98.31 103 ILE A C 1
ATOM 840 O O . ILE A 1 103 ? -8.891 2.501 16.791 1.00 98.31 103 ILE A O 1
ATOM 844 N N . ALA A 1 104 ? -9.103 3.803 14.979 1.00 97.75 104 ALA A N 1
ATOM 845 C CA . ALA A 1 104 ? -8.048 3.167 14.193 1.00 97.75 104 ALA A CA 1
ATOM 846 C C . ALA A 1 104 ? -6.648 3.403 14.785 1.00 97.75 104 ALA A C 1
ATOM 848 O O . ALA A 1 104 ? -5.878 2.452 14.891 1.00 97.75 104 ALA A O 1
ATOM 849 N N . MET A 1 105 ? -6.334 4.623 15.238 1.00 97.44 105 MET A N 1
ATOM 850 C CA . MET A 1 105 ? -5.080 4.948 15.937 1.00 97.44 105 MET A CA 1
ATOM 851 C C . MET A 1 105 ? -4.861 4.030 17.144 1.00 97.44 105 MET A C 1
ATOM 853 O O . MET A 1 105 ? -3.803 3.415 17.273 1.00 97.44 105 MET A O 1
ATOM 857 N N . ASN A 1 106 ? -5.893 3.872 17.979 1.00 97.50 106 ASN A N 1
ATOM 858 C CA . ASN A 1 106 ? -5.848 2.984 19.140 1.00 97.50 106 ASN A CA 1
ATOM 859 C C . ASN A 1 106 ? -5.658 1.506 18.746 1.00 97.50 106 ASN A C 1
ATOM 861 O O . ASN A 1 106 ? -4.939 0.784 19.439 1.00 97.50 106 ASN A O 1
ATOM 865 N N . ASN A 1 107 ? -6.250 1.047 17.634 1.00 98.19 107 ASN A N 1
ATOM 866 C CA . ASN A 1 107 ? -6.051 -0.318 17.134 1.00 98.19 107 ASN A CA 1
ATOM 867 C C . ASN A 1 107 ? -4.612 -0.552 16.657 1.00 98.19 107 ASN A C 1
ATOM 869 O O . ASN A 1 107 ? -3.975 -1.505 17.098 1.00 98.19 107 ASN A O 1
ATOM 873 N N . VAL A 1 108 ? -4.086 0.334 15.804 1.00 96.62 108 VAL A N 1
ATOM 874 C CA . VAL A 1 108 ? -2.713 0.251 15.275 1.00 96.62 108 VAL A CA 1
ATOM 875 C C . VAL A 1 108 ? -1.696 0.266 16.418 1.00 96.62 108 VAL A C 1
ATOM 877 O O . VAL A 1 108 ? -0.833 -0.608 16.485 1.00 96.62 108 VAL A O 1
ATOM 880 N N . GLN A 1 109 ? -1.842 1.192 17.372 1.00 95.75 109 GLN A N 1
ATOM 881 C CA . GLN A 1 109 ? -0.959 1.271 18.537 1.00 95.75 109 GLN A CA 1
ATOM 882 C C . GLN A 1 109 ? -1.070 0.031 19.440 1.00 95.75 109 GLN A C 1
ATOM 884 O O . GLN A 1 109 ? -0.052 -0.464 19.919 1.00 95.75 109 GLN A O 1
ATOM 889 N N . SER A 1 110 ? -2.277 -0.503 19.658 1.00 97.38 110 SER A N 1
ATOM 890 C CA . SER A 1 110 ? -2.464 -1.737 20.438 1.00 97.38 110 SER A CA 1
ATOM 891 C C . SER A 1 110 ? -1.815 -2.938 19.755 1.00 97.38 110 SER A C 1
ATOM 893 O O . SER A 1 110 ? -1.106 -3.687 20.419 1.00 97.38 110 SER A O 1
ATOM 895 N N . THR A 1 111 ? -1.990 -3.075 18.438 1.00 97.62 111 THR A N 1
ATOM 896 C CA . THR A 1 111 ? -1.416 -4.170 17.639 1.00 97.62 111 THR A CA 1
ATOM 897 C C . THR A 1 111 ? 0.109 -4.147 17.722 1.00 97.62 111 THR A C 1
ATOM 899 O O . THR A 1 111 ? 0.732 -5.113 18.158 1.00 97.62 111 THR A O 1
ATOM 902 N N . LEU A 1 112 ? 0.722 -3.002 17.401 1.00 94.12 112 LEU A N 1
ATOM 903 C CA . LEU A 1 112 ? 2.177 -2.835 17.418 1.00 94.12 112 LEU A CA 1
ATOM 904 C C . LEU A 1 112 ? 2.778 -2.978 18.829 1.00 94.12 112 LEU A C 1
ATOM 906 O O . LEU A 1 112 ? 3.914 -3.424 18.959 1.00 94.12 112 LEU A O 1
ATOM 910 N N . ASN A 1 113 ? 2.027 -2.679 19.892 1.00 95.00 113 ASN A N 1
ATOM 911 C CA . ASN A 1 113 ? 2.491 -2.871 21.270 1.00 95.00 113 ASN A CA 1
ATOM 912 C C . ASN A 1 113 ? 2.275 -4.295 21.824 1.00 95.00 113 ASN A C 1
ATOM 914 O O . ASN A 1 113 ? 2.884 -4.621 22.840 1.00 95.00 113 ASN A O 1
ATOM 918 N N . GLN A 1 114 ? 1.397 -5.115 21.231 1.00 96.75 114 GLN A N 1
ATOM 919 C CA . GLN A 1 114 ? 0.937 -6.386 21.827 1.00 96.75 114 GLN A CA 1
ATOM 920 C C . GLN A 1 114 ? 1.210 -7.631 20.968 1.00 96.75 114 GLN A C 1
ATOM 922 O O . GLN A 1 114 ? 1.203 -8.734 21.508 1.00 96.75 114 GLN A O 1
ATOM 927 N N . GLU A 1 115 ? 1.436 -7.487 19.659 1.00 96.75 115 GLU A N 1
ATOM 928 C CA . GLU A 1 115 ? 1.551 -8.618 18.730 1.00 96.75 115 GLU A CA 1
ATOM 929 C C . GLU A 1 115 ? 2.908 -8.607 18.011 1.00 96.75 115 GLU A C 1
ATOM 931 O O . GLU A 1 115 ? 3.177 -7.746 17.175 1.00 96.75 115 GLU A O 1
ATOM 936 N N . ASP A 1 116 ? 3.816 -9.522 18.364 1.00 92.81 116 ASP A N 1
ATOM 937 C CA . ASP A 1 116 ? 5.207 -9.516 17.863 1.00 92.81 116 ASP A CA 1
ATOM 938 C C . ASP A 1 116 ? 5.385 -10.071 16.449 1.00 92.81 116 ASP A C 1
ATOM 940 O O . ASP A 1 116 ? 6.308 -9.666 15.746 1.00 92.81 116 ASP A O 1
ATOM 944 N N . ASP A 1 117 ? 4.456 -10.908 15.989 1.00 94.75 117 ASP A N 1
ATOM 945 C CA . ASP A 1 117 ? 4.451 -11.430 14.620 1.00 94.75 117 ASP A CA 1
ATOM 946 C C . ASP A 1 117 ? 3.737 -10.488 13.613 1.00 94.75 117 ASP A C 1
ATOM 948 O O . ASP A 1 117 ? 3.614 -10.818 12.427 1.00 94.75 117 ASP A O 1
ATOM 952 N N . VAL A 1 118 ? 3.310 -9.294 14.061 1.00 95.25 118 VAL A N 1
ATOM 953 C CA . VAL A 1 118 ? 2.849 -8.183 13.208 1.00 95.25 118 VAL A CA 1
ATOM 954 C C . VAL A 1 118 ? 4.021 -7.239 12.942 1.00 95.25 118 VAL A C 1
ATOM 956 O O . VAL A 1 118 ? 4.547 -6.586 13.842 1.00 95.25 118 VAL A O 1
ATOM 959 N N . MET A 1 119 ? 4.442 -7.173 11.683 1.00 92.25 119 MET A N 1
ATOM 960 C CA . MET A 1 119 ? 5.709 -6.563 11.271 1.00 92.25 119 MET A CA 1
ATOM 961 C C . MET A 1 119 ? 5.545 -5.114 10.818 1.00 92.25 119 MET A C 1
ATOM 963 O O . MET A 1 119 ? 6.441 -4.298 11.030 1.00 92.25 119 MET A O 1
ATOM 967 N N . GLY A 1 120 ? 4.394 -4.779 10.237 1.00 93.44 120 GLY A N 1
ATOM 968 C CA . GLY A 1 120 ? 4.044 -3.419 9.846 1.00 93.44 120 GLY A CA 1
ATOM 969 C C . GLY A 1 120 ? 2.537 -3.247 9.745 1.00 93.44 120 GLY A C 1
ATOM 970 O O . GLY A 1 120 ? 1.848 -4.118 9.220 1.00 93.44 120 GLY A O 1
ATOM 971 N N . PHE A 1 121 ? 2.028 -2.127 10.245 1.00 96.75 121 PHE A N 1
ATOM 972 C CA . PHE A 1 121 ? 0.610 -1.787 10.196 1.00 96.75 121 PHE A CA 1
ATOM 973 C C . PHE A 1 121 ? 0.495 -0.308 9.842 1.00 96.75 121 PHE A C 1
ATOM 975 O O . PHE A 1 121 ? 0.994 0.552 10.570 1.00 96.75 121 PHE A O 1
ATOM 982 N N . TYR A 1 122 ? -0.157 -0.007 8.721 1.00 96.81 122 TYR A N 1
ATOM 983 C CA . TYR A 1 122 ? -0.275 1.352 8.204 1.00 96.81 122 TYR A CA 1
ATOM 984 C C . TYR A 1 122 ? -1.723 1.633 7.800 1.00 96.81 122 TYR A C 1
ATOM 986 O O . TYR A 1 122 ? -2.351 0.831 7.112 1.00 96.81 122 TYR A O 1
ATOM 994 N N . SER A 1 123 ? -2.249 2.775 8.231 1.00 97.88 123 SER A N 1
ATOM 995 C CA . SER A 1 123 ? -3.613 3.231 7.976 1.00 97.88 123 SER A CA 1
ATOM 996 C C . SER A 1 123 ? -3.574 4.675 7.482 1.00 97.88 123 SER A C 1
ATOM 998 O O . SER A 1 123 ? -2.990 5.543 8.139 1.00 97.88 123 SER A O 1
ATOM 1000 N N . PHE A 1 124 ? -4.172 4.931 6.320 1.00 98.19 124 PHE A N 1
ATOM 1001 C CA . PHE A 1 124 ? -4.067 6.196 5.593 1.00 98.19 124 PHE A CA 1
ATOM 1002 C C . PHE A 1 124 ? -5.425 6.703 5.115 1.00 98.19 124 PHE A C 1
ATOM 1004 O O . PHE A 1 124 ? -6.278 5.911 4.721 1.00 98.19 124 PHE A O 1
ATOM 1011 N N . ILE A 1 125 ? -5.592 8.022 5.070 1.00 98.38 125 ILE A N 1
ATOM 1012 C CA . ILE A 1 125 ? -6.763 8.702 4.504 1.00 98.38 125 ILE A CA 1
ATOM 1013 C C . ILE A 1 125 ? -6.403 9.353 3.164 1.00 98.38 125 ILE A C 1
ATOM 1015 O O . ILE A 1 125 ? -5.369 10.013 3.059 1.00 98.38 125 ILE A O 1
ATOM 1019 N N . GLN A 1 126 ? -7.236 9.182 2.133 1.00 98.19 126 GLN A N 1
ATOM 1020 C CA . GLN A 1 126 ? -7.055 9.881 0.856 1.00 98.19 126 GLN A CA 1
ATOM 1021 C C . GLN A 1 126 ? -7.346 11.377 1.018 1.00 98.19 126 GLN A C 1
ATOM 1023 O O . GLN A 1 126 ? -8.406 11.751 1.514 1.00 98.19 126 GLN A O 1
ATOM 1028 N N . LYS A 1 127 ? -6.452 12.248 0.540 1.00 97.31 127 LYS A N 1
ATOM 1029 C CA . LYS A 1 127 ? -6.627 13.707 0.683 1.00 97.31 127 LYS A CA 1
ATOM 1030 C C . LYS A 1 127 ? -7.754 14.279 -0.183 1.00 97.31 127 LYS A C 1
ATOM 1032 O O . LYS A 1 127 ? -8.462 15.181 0.248 1.00 97.31 127 LYS A O 1
ATOM 1037 N N . GLU A 1 128 ? -7.920 13.754 -1.395 1.00 97.12 128 GLU A N 1
ATOM 1038 C CA . GLU A 1 128 ? -8.926 14.228 -2.362 1.00 97.12 128 GLU A CA 1
ATOM 1039 C C . GLU A 1 128 ? -10.339 13.684 -2.098 1.00 97.12 128 GLU A C 1
ATOM 1041 O O . GLU A 1 128 ? -11.322 14.322 -2.469 1.00 97.12 128 GLU A O 1
ATOM 1046 N N . ASP A 1 129 ? -10.453 12.518 -1.455 1.00 97.44 129 ASP A N 1
ATOM 1047 C CA . ASP A 1 129 ? -11.733 11.872 -1.147 1.00 97.44 129 ASP A CA 1
ATOM 1048 C C . ASP A 1 129 ? -11.698 11.236 0.259 1.00 97.44 129 ASP A C 1
ATOM 1050 O O . ASP A 1 129 ? -11.601 10.014 0.380 1.00 97.44 129 ASP A O 1
ATOM 1054 N N . PRO A 1 130 ? -11.760 12.036 1.347 1.00 96.94 130 PRO A N 1
ATOM 1055 C CA . PRO A 1 130 ? -11.449 11.584 2.713 1.00 96.94 130 PRO A CA 1
ATOM 1056 C C . PRO A 1 130 ? -12.327 10.465 3.297 1.00 96.94 130 PRO A C 1
ATOM 1058 O O . PRO A 1 130 ? -12.029 9.958 4.376 1.00 96.94 130 PRO A O 1
ATOM 1061 N N . LYS A 1 131 ? -13.390 10.035 2.603 1.00 97.31 131 LYS A N 1
ATOM 1062 C CA . LYS A 1 131 ? -14.102 8.796 2.956 1.00 97.31 131 LYS A CA 1
ATOM 1063 C C . LYS A 1 131 ? -13.263 7.542 2.683 1.00 97.31 131 LYS A C 1
ATOM 1065 O O . LYS A 1 131 ? -13.519 6.513 3.301 1.00 97.31 131 LYS A O 1
ATOM 1070 N N . GLN A 1 132 ? -12.316 7.602 1.743 1.00 98.44 132 GLN A N 1
ATOM 1071 C CA . GLN A 1 132 ? -11.499 6.465 1.335 1.00 98.44 132 GLN A CA 1
ATOM 1072 C C . GLN A 1 132 ? -10.297 6.297 2.268 1.00 98.44 132 GLN A C 1
ATOM 1074 O O . GLN A 1 132 ? -9.410 7.151 2.344 1.00 98.44 132 GLN A O 1
ATOM 1079 N N . ILE A 1 133 ? -10.281 5.160 2.964 1.00 98.56 133 ILE A N 1
ATOM 1080 C CA . ILE A 1 133 ? -9.216 4.747 3.874 1.00 98.56 133 ILE A CA 1
ATOM 1081 C C . ILE A 1 133 ? -8.489 3.543 3.273 1.00 98.56 133 ILE A C 1
ATOM 1083 O O . ILE A 1 133 ? -9.125 2.550 2.912 1.00 98.56 133 ILE A O 1
ATOM 1087 N N . PHE A 1 134 ? -7.162 3.601 3.229 1.00 98.69 134 PHE A N 1
ATOM 1088 C CA . PHE A 1 134 ? -6.304 2.471 2.877 1.00 98.69 134 PHE A CA 1
ATOM 1089 C C . PHE A 1 134 ? -5.690 1.886 4.145 1.00 98.69 134 PHE A C 1
ATOM 1091 O O . PHE A 1 134 ? -5.143 2.628 4.960 1.00 98.69 134 PHE A O 1
ATOM 1098 N N . VAL A 1 135 ? -5.741 0.565 4.300 1.00 98.56 135 VAL A N 1
ATOM 1099 C CA . VAL A 1 135 ? -5.064 -0.147 5.392 1.00 98.56 135 VAL A CA 1
ATOM 1100 C C . VAL A 1 135 ? -4.174 -1.228 4.795 1.00 98.56 135 VAL A C 1
ATOM 1102 O O . VAL A 1 135 ? -4.643 -2.055 4.015 1.00 98.56 135 VAL A O 1
ATOM 1105 N N . PHE A 1 136 ? -2.892 -1.209 5.141 1.00 98.31 136 PHE A N 1
ATOM 1106 C CA . PHE A 1 136 ? -1.891 -2.170 4.689 1.00 98.31 136 PHE A CA 1
ATOM 1107 C C . PHE A 1 136 ? -1.292 -2.850 5.923 1.00 98.31 136 PHE A C 1
ATOM 1109 O O . PHE A 1 136 ? -0.915 -2.183 6.888 1.00 98.31 136 PHE A O 1
ATOM 1116 N N . GLU A 1 137 ? -1.239 -4.177 5.915 1.00 98.00 137 GLU A N 1
ATOM 1117 C CA . GLU A 1 137 ? -0.918 -4.982 7.094 1.00 98.00 137 GLU A CA 1
ATOM 1118 C C . GLU A 1 137 ? 0.077 -6.079 6.688 1.00 98.00 137 GLU A C 1
ATOM 1120 O O . GLU A 1 137 ? -0.210 -6.872 5.789 1.00 98.00 137 GLU A O 1
ATOM 1125 N N . ILE A 1 138 ? 1.249 -6.114 7.329 1.00 96.00 138 ILE A N 1
ATOM 1126 C CA . ILE A 1 138 ? 2.322 -7.087 7.084 1.00 96.00 138 ILE A CA 1
ATOM 1127 C C . ILE A 1 138 ? 2.439 -7.997 8.304 1.00 96.00 138 ILE A C 1
ATOM 1129 O O . ILE A 1 138 ? 2.830 -7.555 9.387 1.00 96.00 138 ILE A O 1
ATOM 1133 N N . TYR A 1 139 ? 2.163 -9.279 8.099 1.00 96.00 139 TYR A N 1
ATOM 1134 C CA . TYR A 1 139 ? 2.292 -10.340 9.089 1.00 96.00 139 TYR A CA 1
ATOM 1135 C C . TYR A 1 139 ? 3.428 -11.289 8.700 1.00 96.00 139 TYR A C 1
ATOM 1137 O O . TYR A 1 139 ? 3.741 -11.465 7.521 1.00 96.00 139 TYR A O 1
ATOM 1145 N N . LYS A 1 140 ? 4.008 -11.955 9.696 1.00 94.19 140 LYS A N 1
ATOM 1146 C CA . LYS A 1 140 ? 4.977 -13.047 9.517 1.00 94.19 140 LYS A CA 1
ATOM 1147 C C . LYS A 1 140 ? 4.480 -14.149 8.585 1.00 94.19 140 LYS A C 1
ATOM 1149 O O . LYS A 1 140 ? 5.198 -14.591 7.694 1.00 94.19 140 LYS A O 1
ATOM 1154 N N . ASP A 1 141 ? 3.248 -14.578 8.824 1.00 93.81 141 ASP A N 1
ATOM 1155 C CA . ASP A 1 141 ? 2.574 -15.701 8.190 1.00 93.81 141 ASP A CA 1
ATOM 1156 C C . ASP A 1 141 ? 1.050 -15.562 8.391 1.00 93.81 141 ASP A C 1
ATOM 1158 O O . ASP A 1 141 ? 0.565 -14.617 9.022 1.00 93.81 141 ASP A O 1
ATOM 1162 N N . GLU A 1 142 ? 0.271 -16.494 7.838 1.00 95.56 142 GLU A N 1
ATOM 1163 C CA . GLU A 1 142 ? -1.188 -16.480 7.988 1.00 95.56 142 GLU A CA 1
ATOM 1164 C C . GLU A 1 142 ? -1.642 -16.744 9.437 1.00 95.56 142 GLU A C 1
ATOM 1166 O O . GLU A 1 142 ? -2.677 -16.226 9.850 1.00 95.56 142 GLU A O 1
ATOM 1171 N N . ALA A 1 143 ? -0.886 -17.498 10.243 1.00 96.69 143 ALA A N 1
ATOM 1172 C CA . ALA A 1 143 ? -1.270 -17.788 11.625 1.00 96.69 143 ALA A CA 1
ATOM 1173 C C . ALA A 1 143 ? -1.182 -16.531 12.507 1.00 96.69 143 ALA A C 1
ATOM 1175 O O . ALA A 1 143 ? -2.067 -16.311 13.335 1.00 96.69 143 ALA A O 1
ATOM 1176 N N . ALA A 1 144 ? -0.191 -15.669 12.269 1.00 97.12 144 ALA A N 1
ATOM 1177 C CA . ALA A 1 144 ? -0.101 -14.342 12.873 1.00 97.12 144 ALA A CA 1
ATOM 1178 C C . ALA A 1 144 ? -1.305 -13.452 12.505 1.00 97.12 144 ALA A C 1
ATOM 1180 O O . ALA A 1 144 ? -1.882 -12.805 13.378 1.00 97.12 144 ALA A O 1
ATOM 1181 N N . TYR A 1 145 ? -1.767 -13.483 11.249 1.00 98.06 145 TYR A N 1
ATOM 1182 C CA . TYR A 1 145 ? -2.999 -12.787 10.852 1.00 98.06 145 TYR A CA 1
ATOM 1183 C C . TYR A 1 145 ? -4.247 -13.348 11.555 1.00 98.06 145 TYR A C 1
ATOM 1185 O O . TYR A 1 145 ? -5.070 -12.586 12.060 1.00 98.06 145 TYR A O 1
ATOM 1193 N N . GLN A 1 146 ? -4.390 -14.675 11.649 1.00 98.44 146 GLN A N 1
ATOM 1194 C CA . GLN A 1 146 ? -5.515 -15.284 12.373 1.00 98.44 146 GLN A CA 1
ATOM 1195 C C . GLN A 1 146 ? -5.467 -14.972 13.882 1.00 98.44 146 GLN A C 1
ATOM 1197 O O . GLN A 1 146 ? -6.516 -14.789 14.500 1.00 98.44 146 GLN A O 1
ATOM 1202 N N . ALA A 1 147 ? -4.273 -14.858 14.477 1.00 98.44 147 ALA A N 1
ATOM 1203 C CA . ALA A 1 147 ? -4.102 -14.404 15.856 1.00 98.44 147 ALA A CA 1
ATOM 1204 C C . ALA A 1 147 ? -4.572 -12.948 16.035 1.00 98.44 147 ALA A C 1
ATOM 1206 O O . ALA A 1 147 ? -5.347 -12.681 16.957 1.00 98.44 147 ALA A O 1
ATOM 1207 N N . HIS A 1 148 ? -4.214 -12.054 15.107 1.00 98.38 148 HIS A N 1
ATOM 1208 C CA . HIS A 1 148 ? -4.674 -10.663 15.100 1.00 98.38 148 HIS A CA 1
ATOM 1209 C C . HIS A 1 148 ? -6.204 -10.549 15.013 1.00 98.38 148 HIS A C 1
ATOM 1211 O O . HIS A 1 148 ? -6.830 -9.891 15.845 1.00 98.38 148 HIS A O 1
ATOM 1217 N N . LEU A 1 149 ? -6.847 -11.282 14.093 1.00 98.44 149 LEU A N 1
ATOM 1218 C CA . LEU A 1 149 ? -8.316 -11.338 13.999 1.00 98.44 149 LEU A CA 1
ATOM 1219 C C . LEU A 1 149 ? -8.989 -11.836 15.295 1.00 98.44 149 LEU A C 1
ATOM 1221 O O . LEU A 1 149 ? -10.162 -11.547 15.560 1.00 98.44 149 LEU A O 1
ATOM 1225 N N . LEU A 1 150 ? -8.259 -12.600 16.112 1.00 98.44 150 LEU A N 1
ATOM 1226 C CA . LEU A 1 150 ? -8.713 -13.099 17.403 1.00 98.44 150 LEU A CA 1
ATOM 1227 C C . LEU A 1 150 ? -8.347 -12.183 18.586 1.00 98.44 150 LEU A C 1
ATOM 1229 O O . LEU A 1 150 ? -8.841 -12.446 19.691 1.00 98.44 150 LEU A O 1
ATOM 1233 N N . SER A 1 151 ? -7.576 -11.111 18.387 1.00 98.56 151 SER A N 1
ATOM 1234 C CA . SER A 1 151 ? -7.114 -10.234 19.467 1.00 98.56 151 SER A CA 1
ATOM 1235 C C . SER A 1 151 ? -8.273 -9.454 20.124 1.00 98.56 151 SER A C 1
ATOM 1237 O O . SER A 1 151 ? -9.271 -9.125 19.466 1.00 98.56 151 SER A O 1
ATOM 1239 N N . PRO A 1 152 ? -8.205 -9.148 21.439 1.00 98.56 152 PRO A N 1
ATOM 1240 C CA . PRO A 1 152 ? -9.254 -8.380 22.112 1.00 98.56 152 PRO A CA 1
ATOM 1241 C C . PRO A 1 152 ? -9.406 -6.963 21.549 1.00 98.56 152 PRO A C 1
ATOM 1243 O O . PRO A 1 152 ? -10.529 -6.475 21.415 1.00 98.56 152 PRO A O 1
ATOM 1246 N N . HIS A 1 153 ? -8.294 -6.311 21.192 1.00 98.12 153 HIS A N 1
ATOM 1247 C CA . HIS A 1 153 ? -8.317 -4.943 20.683 1.00 98.12 153 HIS A CA 1
ATOM 1248 C C . HIS A 1 153 ? -8.857 -4.883 19.244 1.00 98.12 153 HIS A C 1
ATOM 1250 O O . HIS A 1 153 ? -9.671 -4.006 18.963 1.00 98.12 153 HIS A O 1
ATOM 1256 N N . TYR A 1 154 ? -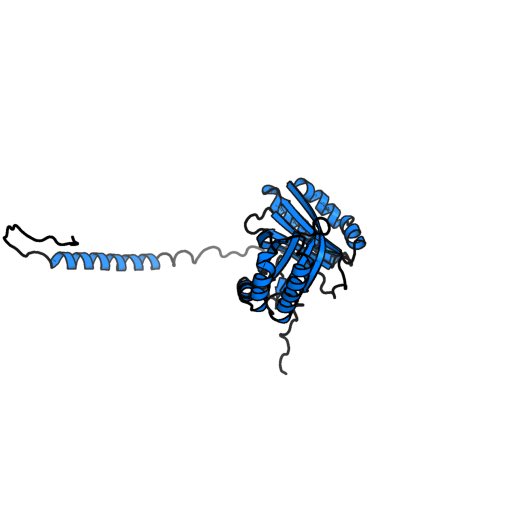8.541 -5.861 18.381 1.00 98.38 154 TYR A N 1
ATOM 1257 C CA . TYR A 1 154 ? -9.117 -5.940 17.033 1.00 98.38 154 TYR A CA 1
ATOM 1258 C C . TYR A 1 154 ? -10.629 -6.177 17.072 1.00 98.38 154 TYR A C 1
ATOM 1260 O O . TYR A 1 154 ? -11.398 -5.514 16.376 1.00 98.38 154 TYR A O 1
ATOM 1268 N N . LYS A 1 155 ? -11.094 -7.071 17.953 1.00 98.50 155 LYS A N 1
ATOM 1269 C CA . LYS A 1 155 ? -12.533 -7.292 18.171 1.00 98.50 155 LYS A CA 1
ATOM 1270 C C . LYS A 1 155 ? -13.236 -6.020 18.648 1.00 98.50 155 LYS A C 1
ATOM 1272 O O . LYS A 1 155 ? -14.322 -5.713 18.157 1.00 98.50 155 LYS A O 1
ATOM 1277 N N . GLN A 1 156 ? -12.615 -5.251 19.545 1.00 98.19 156 GLN A N 1
ATOM 1278 C CA . GLN A 1 156 ? -13.155 -3.963 19.986 1.00 98.19 156 GLN A CA 1
ATOM 1279 C C . GLN A 1 156 ? -13.165 -2.915 18.862 1.00 98.19 156 GLN A C 1
ATOM 1281 O O . GLN A 1 156 ? -14.158 -2.203 18.716 1.00 98.19 156 GLN A O 1
ATOM 1286 N N . PHE A 1 157 ? -12.110 -2.851 18.041 1.00 98.19 157 PHE A N 1
ATOM 1287 C CA . PHE A 1 157 ? -12.053 -2.018 16.839 1.00 98.19 157 PHE A CA 1
ATOM 1288 C C . PHE A 1 157 ? -13.215 -2.343 15.894 1.00 98.19 157 PHE A C 1
ATOM 1290 O O . PHE A 1 157 ? -14.011 -1.454 15.599 1.00 98.19 157 PHE A O 1
ATOM 1297 N N . VAL A 1 158 ? -13.379 -3.613 15.501 1.00 97.94 158 VAL A N 1
ATOM 1298 C CA . VAL A 1 158 ? -14.451 -4.058 14.593 1.00 97.94 158 VAL A CA 1
ATOM 1299 C C . VAL A 1 158 ? -15.835 -3.713 15.144 1.00 97.94 158 VAL A C 1
ATOM 1301 O O . VAL A 1 158 ? -16.647 -3.158 14.407 1.00 97.94 158 VAL A O 1
ATOM 1304 N N . MET A 1 159 ? -16.106 -3.975 16.430 1.00 98.00 159 MET A N 1
ATOM 1305 C CA . MET A 1 159 ? -17.379 -3.583 17.052 1.00 98.00 159 MET A CA 1
ATOM 1306 C C . MET A 1 159 ? -17.621 -2.072 16.932 1.00 98.00 159 MET A C 1
ATOM 1308 O O . MET A 1 159 ? -18.688 -1.665 16.473 1.00 98.00 159 MET A O 1
ATOM 1312 N N . ASN A 1 160 ? -16.619 -1.253 17.267 1.00 98.06 160 ASN A N 1
ATOM 1313 C CA . ASN A 1 160 ? -16.734 0.206 17.300 1.00 98.06 160 ASN A CA 1
ATOM 1314 C C . ASN A 1 160 ? -16.864 0.860 15.910 1.00 98.06 160 ASN A C 1
ATOM 1316 O O . ASN A 1 160 ? -17.565 1.862 15.795 1.00 98.06 160 ASN A O 1
ATOM 1320 N N . VAL A 1 161 ? -16.209 0.331 14.866 1.00 97.75 161 VAL A N 1
ATOM 1321 C CA . VAL A 1 161 ? -16.238 0.927 13.508 1.00 97.75 161 VAL A CA 1
ATOM 1322 C C . VAL A 1 161 ? -17.281 0.313 12.571 1.00 97.75 161 VAL A C 1
ATOM 1324 O O . VAL A 1 161 ? -17.537 0.874 11.507 1.00 97.75 161 VAL A O 1
ATOM 1327 N N . SER A 1 162 ? -17.888 -0.822 12.933 1.00 96.31 162 SER A N 1
ATOM 1328 C CA . SER A 1 162 ? -18.812 -1.577 12.065 1.00 96.31 162 SER A CA 1
ATOM 1329 C C . SER A 1 162 ? -19.949 -0.739 11.465 1.00 96.31 162 SER A C 1
ATOM 1331 O O . SER A 1 162 ? -20.286 -0.917 10.299 1.00 96.31 162 SER A O 1
ATOM 1333 N N . SER A 1 163 ? -20.506 0.203 12.229 1.00 97.94 163 SER A N 1
ATOM 1334 C CA . SER A 1 163 ? -21.587 1.102 11.801 1.00 97.94 163 SER A CA 1
ATOM 1335 C C . SER A 1 163 ? -21.115 2.361 11.062 1.00 97.94 163 SER A C 1
ATOM 1337 O O . SER A 1 163 ? -21.953 3.113 10.569 1.00 97.94 163 SER A O 1
ATOM 1339 N N . MET A 1 164 ? -19.801 2.601 10.985 1.00 98.25 164 MET A N 1
ATOM 1340 C CA . MET A 1 164 ? -19.180 3.758 10.324 1.00 98.25 164 MET A CA 1
ATOM 1341 C C . MET A 1 164 ? -18.743 3.452 8.885 1.00 98.25 164 MET A C 1
ATOM 1343 O O . MET A 1 164 ? -18.574 4.373 8.088 1.00 98.25 164 MET A O 1
ATOM 1347 N N . ILE A 1 165 ? -18.532 2.175 8.553 1.00 98.12 165 ILE A N 1
ATOM 1348 C CA . ILE A 1 165 ? -18.030 1.723 7.250 1.00 98.12 165 ILE A CA 1
ATOM 1349 C C . ILE A 1 165 ? -19.208 1.479 6.294 1.00 98.12 165 ILE A C 1
ATOM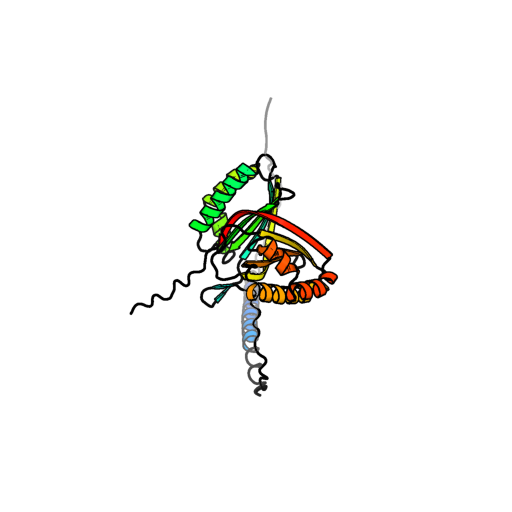 1351 O O . ILE A 1 165 ? -20.076 0.654 6.560 1.00 98.12 165 ILE A O 1
ATOM 1355 N N . GLU A 1 166 ? -19.216 2.175 5.159 1.00 97.94 166 GLU A N 1
ATOM 1356 C CA . GLU A 1 166 ? -20.195 2.009 4.073 1.00 97.94 166 GLU A CA 1
ATOM 1357 C C . GLU A 1 166 ? -19.848 0.817 3.168 1.00 97.94 166 GLU A C 1
ATOM 1359 O O . GLU A 1 166 ? -20.729 0.119 2.671 1.00 97.94 166 GLU A O 1
ATOM 1364 N N . ASN A 1 167 ? -18.550 0.593 2.937 1.00 97.75 167 ASN A N 1
ATOM 1365 C CA . ASN A 1 167 ? -18.027 -0.495 2.114 1.00 97.75 167 ASN A CA 1
ATOM 1366 C C . ASN A 1 167 ? -16.621 -0.901 2.580 1.00 97.75 167 ASN A C 1
ATOM 1368 O O . ASN A 1 167 ? -15.826 -0.047 2.969 1.00 97.75 167 ASN A O 1
ATOM 1372 N N . ARG A 1 168 ? -16.291 -2.192 2.470 1.00 97.25 168 ARG A N 1
ATOM 1373 C CA . ARG A 1 168 ? -14.951 -2.740 2.712 1.00 97.25 168 ARG A CA 1
ATOM 1374 C C . ARG A 1 168 ? -14.596 -3.731 1.616 1.00 97.25 168 ARG A C 1
ATOM 1376 O O . ARG A 1 168 ? -15.245 -4.765 1.486 1.00 97.25 168 ARG A O 1
ATOM 1383 N N . VAL A 1 169 ? -13.506 -3.460 0.909 1.00 98.06 169 VAL A N 1
ATOM 1384 C CA . VAL A 1 169 ? -12.807 -4.452 0.089 1.00 98.06 169 VAL A CA 1
ATOM 1385 C C . VAL A 1 169 ? -11.573 -4.910 0.864 1.00 98.06 169 VAL A C 1
ATOM 1387 O O . VAL A 1 169 ? -10.910 -4.095 1.502 1.00 98.06 169 VAL A O 1
ATOM 1390 N N . LEU A 1 170 ? -11.283 -6.211 0.852 1.00 98.19 170 LEU A N 1
ATOM 1391 C CA . LEU A 1 170 ? -10.129 -6.801 1.530 1.00 98.19 170 LEU A CA 1
ATOM 1392 C C . LEU A 1 170 ? -9.456 -7.811 0.604 1.00 98.19 170 LEU A C 1
ATOM 1394 O O . LEU A 1 170 ? -10.019 -8.866 0.319 1.00 98.19 170 LEU A O 1
ATOM 1398 N N . TYR A 1 171 ? -8.223 -7.525 0.214 1.00 98.31 171 TYR A N 1
ATOM 1399 C CA . TYR A 1 171 ? -7.400 -8.400 -0.606 1.00 98.31 171 TYR A CA 1
ATOM 1400 C C . TYR A 1 171 ? -6.405 -9.191 0.240 1.00 98.31 171 TYR A C 1
ATOM 1402 O O . TYR A 1 171 ? -5.955 -8.736 1.296 1.00 98.31 171 TYR A O 1
ATOM 1410 N N . GLU A 1 172 ? -6.061 -10.386 -0.229 1.00 97.12 172 GLU A N 1
ATOM 1411 C CA . GLU A 1 172 ? -4.785 -11.031 0.081 1.00 97.12 172 GLU A CA 1
ATOM 1412 C C . GLU A 1 172 ? -3.820 -10.710 -1.066 1.00 97.12 172 GLU A C 1
ATOM 1414 O O . GLU A 1 172 ? -4.239 -10.618 -2.227 1.00 97.12 172 GLU A O 1
ATOM 1419 N N . THR A 1 173 ? -2.542 -10.499 -0.761 1.00 97.75 173 THR A N 1
ATOM 1420 C CA . THR A 1 173 ? -1.569 -10.032 -1.755 1.00 97.75 173 THR A CA 1
ATOM 1421 C C . THR A 1 173 ? -0.273 -10.835 -1.715 1.00 97.75 173 THR A C 1
ATOM 1423 O O . THR A 1 173 ? 0.080 -11.431 -0.700 1.00 97.75 173 THR A O 1
ATOM 1426 N N . VAL A 1 174 ? 0.429 -10.860 -2.847 1.00 95.75 174 VAL A N 1
ATOM 1427 C CA . VAL A 1 174 ? 1.720 -11.528 -3.031 1.00 95.75 174 VAL A CA 1
ATOM 1428 C C . VAL A 1 174 ? 2.799 -10.457 -3.229 1.00 95.75 174 VAL A C 1
ATOM 1430 O O . VAL A 1 174 ? 2.640 -9.621 -4.128 1.00 95.75 174 VAL A O 1
ATOM 1433 N N . PRO A 1 175 ? 3.906 -10.467 -2.460 1.00 95.56 175 PRO A N 1
ATOM 1434 C CA . PRO A 1 175 ? 5.009 -9.528 -2.651 1.00 95.56 175 PRO A CA 1
ATOM 1435 C C . PRO A 1 175 ? 5.557 -9.531 -4.087 1.00 95.56 175 PRO A C 1
ATOM 1437 O O . PRO A 1 175 ? 5.871 -10.582 -4.651 1.00 95.56 175 PRO A O 1
ATOM 1440 N N . VAL A 1 176 ? 5.704 -8.341 -4.675 1.00 96.25 176 VAL A N 1
ATOM 1441 C CA . VAL A 1 176 ? 6.518 -8.124 -5.884 1.00 96.25 176 VAL A CA 1
ATOM 1442 C C . VAL A 1 176 ? 7.898 -7.637 -5.463 1.00 96.25 176 VAL A C 1
ATOM 1444 O O . VAL A 1 176 ? 8.890 -8.257 -5.825 1.00 96.25 176 VAL A O 1
ATOM 1447 N N . LYS A 1 177 ? 7.950 -6.586 -4.639 1.00 95.19 177 LYS A N 1
ATOM 1448 C CA . LYS A 1 177 ? 9.149 -6.163 -3.913 1.00 95.19 177 LYS A CA 1
ATOM 1449 C C . LYS A 1 177 ? 8.735 -5.396 -2.664 1.00 95.19 177 LYS A C 1
ATOM 1451 O O . LYS A 1 177 ? 7.910 -4.493 -2.751 1.00 95.19 177 LYS A O 1
ATOM 1456 N N . LEU A 1 178 ? 9.337 -5.720 -1.525 1.00 93.81 178 LEU A N 1
ATOM 1457 C CA . LEU A 1 178 ? 9.329 -4.854 -0.350 1.00 93.81 178 LEU A CA 1
ATOM 1458 C C . LEU A 1 178 ? 10.763 -4.379 -0.134 1.00 93.81 178 LEU A C 1
ATOM 1460 O O . LEU A 1 178 ? 11.654 -5.208 0.048 1.00 93.81 178 LEU A O 1
ATOM 1464 N N . ALA A 1 179 ? 11.006 -3.073 -0.196 1.00 92.31 179 ALA A N 1
ATOM 1465 C CA . ALA A 1 179 ? 12.329 -2.516 0.052 1.00 92.31 179 ALA A CA 1
ATOM 1466 C C . ALA A 1 179 ? 12.225 -1.213 0.843 1.00 92.31 179 ALA A C 1
ATOM 1468 O O . ALA A 1 179 ? 11.375 -0.369 0.563 1.00 92.31 179 ALA A O 1
ATOM 1469 N N . ARG A 1 180 ? 13.114 -1.054 1.827 1.00 89.94 180 ARG A N 1
ATOM 1470 C CA . ARG A 1 180 ? 13.223 0.153 2.645 1.00 89.94 180 ARG A CA 1
ATOM 1471 C C . ARG A 1 180 ? 14.641 0.391 3.133 1.00 89.94 180 ARG A C 1
ATOM 1473 O O . ARG A 1 180 ? 15.440 -0.543 3.209 1.00 89.94 180 ARG A O 1
ATOM 1480 N N . LYS A 1 181 ? 14.931 1.624 3.540 1.00 88.75 181 LYS A N 1
ATOM 1481 C CA . LYS A 1 181 ? 16.157 1.948 4.274 1.00 88.75 181 LYS A CA 1
ATOM 1482 C C . LYS A 1 181 ? 16.095 1.398 5.716 1.00 88.75 181 LYS A C 1
ATOM 1484 O O . LYS A 1 181 ? 15.018 1.361 6.320 1.00 88.75 181 LYS A O 1
ATOM 1489 N N . PRO A 1 182 ? 17.237 1.013 6.318 1.00 79.81 182 PRO A N 1
ATOM 1490 C CA . PRO A 1 182 ? 17.325 0.568 7.715 1.00 79.81 182 PRO A CA 1
ATOM 1491 C C . PRO A 1 182 ? 17.406 1.738 8.721 1.00 79.81 182 PRO A C 1
ATOM 1493 O O . PRO A 1 182 ? 17.852 1.562 9.851 1.00 79.81 182 PRO A O 1
ATOM 1496 N N . THR A 1 183 ? 17.040 2.951 8.305 1.00 71.38 183 THR A N 1
ATOM 1497 C CA . THR A 1 183 ? 17.203 4.199 9.063 1.00 71.38 183 THR A CA 1
ATOM 1498 C C . THR A 1 183 ? 15.985 4.544 9.920 1.00 71.38 183 THR A C 1
ATOM 1500 O O . THR A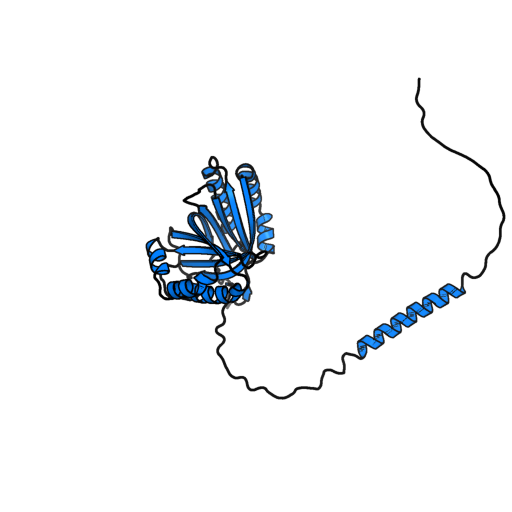 1 183 ? 14.876 4.085 9.656 1.00 71.38 183 THR A O 1
ATOM 1503 N N . SER A 1 184 ? 16.178 5.416 10.914 1.00 64.69 184 SER A N 1
ATOM 1504 C CA . SER A 1 184 ? 15.085 6.056 11.653 1.00 64.69 184 SER A CA 1
ATOM 1505 C C . SER A 1 184 ? 14.122 6.775 10.706 1.00 64.69 184 SER A C 1
ATOM 1507 O O . SER A 1 184 ? 14.564 7.530 9.837 1.00 64.69 184 SER A O 1
ATOM 1509 N N . LEU A 1 185 ? 12.821 6.567 10.901 1.00 65.62 185 LEU A N 1
ATOM 1510 C CA . LEU A 1 185 ? 11.771 7.240 10.140 1.00 65.62 185 LEU A CA 1
ATOM 1511 C C . LEU A 1 185 ? 11.740 8.748 10.495 1.00 65.62 185 LEU A C 1
ATOM 1513 O O . LEU A 1 185 ? 11.870 9.077 11.679 1.00 65.62 185 LEU A O 1
ATOM 1517 N N . PRO A 1 186 ? 11.566 9.673 9.530 1.00 71.81 186 PRO A N 1
ATOM 1518 C CA . PRO A 1 186 ? 11.214 11.062 9.823 1.00 71.81 186 PRO A CA 1
ATOM 1519 C C . PRO A 1 186 ? 9.861 11.153 10.548 1.00 71.81 186 PRO A C 1
ATOM 1521 O O . PRO A 1 186 ? 9.028 10.253 10.464 1.00 71.81 186 PRO A O 1
ATOM 1524 N N . ALA A 1 187 ? 9.627 12.266 11.252 1.00 74.56 187 ALA A N 1
ATOM 1525 C CA . ALA A 1 187 ? 8.395 12.484 12.023 1.00 74.56 187 ALA A CA 1
ATOM 1526 C C . ALA A 1 187 ? 7.122 12.529 11.153 1.00 74.56 187 ALA A C 1
ATOM 1528 O O . ALA A 1 187 ? 6.032 12.219 11.630 1.00 74.56 187 ALA A O 1
ATOM 1529 N N . HIS A 1 188 ? 7.275 12.897 9.880 1.00 85.19 188 HIS A N 1
ATOM 1530 C CA . HIS A 1 188 ? 6.234 12.895 8.860 1.00 85.19 188 HIS A CA 1
ATOM 1531 C C . HIS A 1 188 ? 6.823 12.367 7.548 1.00 85.19 188 HIS A C 1
ATOM 1533 O O . HIS A 1 188 ? 8.024 12.495 7.313 1.00 85.19 188 HIS A O 1
ATOM 1539 N N . PHE A 1 189 ? 5.964 11.811 6.698 1.00 92.06 189 PHE A N 1
ATOM 1540 C CA . PHE A 1 189 ? 6.294 11.397 5.338 1.00 92.06 189 PHE A CA 1
ATOM 1541 C C . PHE A 1 189 ? 5.370 12.102 4.351 1.00 92.06 189 PHE A C 1
ATOM 1543 O O . PHE A 1 189 ? 4.199 12.338 4.654 1.00 92.06 189 PHE A O 1
ATOM 1550 N N . TYR A 1 190 ? 5.865 12.332 3.141 1.00 96.69 190 TYR A N 1
ATOM 1551 C CA . TYR A 1 190 ? 5.009 12.465 1.972 1.00 96.69 190 TYR A CA 1
ATOM 1552 C C . TYR A 1 190 ? 4.724 11.056 1.431 1.00 96.69 190 TYR A C 1
ATOM 1554 O O . TYR A 1 190 ? 5.655 10.307 1.129 1.00 96.69 190 TYR A O 1
ATOM 1562 N N . ILE A 1 191 ? 3.449 10.662 1.378 1.00 97.62 191 ILE A N 1
ATOM 1563 C CA . ILE A 1 191 ? 3.040 9.272 1.125 1.00 97.62 191 ILE A CA 1
ATOM 1564 C C . ILE A 1 191 ? 2.194 9.196 -0.142 1.00 97.62 191 ILE A C 1
ATOM 1566 O O . ILE A 1 191 ? 1.223 9.943 -0.312 1.00 97.62 191 ILE A O 1
ATOM 1570 N N . ARG A 1 192 ? 2.543 8.253 -1.020 1.00 98.44 192 ARG A N 1
ATOM 1571 C CA . ARG A 1 192 ? 1.768 7.925 -2.218 1.00 98.44 192 ARG A CA 1
ATOM 1572 C C . ARG A 1 192 ? 1.276 6.487 -2.155 1.00 98.44 192 ARG A C 1
ATOM 1574 O O . ARG A 1 192 ? 1.962 5.591 -1.666 1.00 98.44 192 ARG A O 1
ATOM 1581 N N . ILE A 1 193 ? 0.081 6.280 -2.696 1.00 98.62 193 ILE A N 1
ATOM 1582 C CA . ILE A 1 193 ? -0.443 4.956 -3.035 1.00 98.62 193 ILE A CA 1
ATOM 1583 C C . ILE A 1 193 ? -0.729 4.945 -4.533 1.00 98.62 193 ILE A C 1
ATOM 1585 O O . ILE A 1 193 ? -1.185 5.952 -5.081 1.00 98.62 193 ILE A O 1
ATOM 1589 N N . ALA A 1 194 ? -0.488 3.824 -5.210 1.00 98.38 194 ALA A N 1
ATOM 1590 C CA . ALA A 1 194 ? -0.875 3.652 -6.609 1.00 98.38 194 ALA A CA 1
ATOM 1591 C C . ALA A 1 194 ? -1.532 2.292 -6.869 1.00 98.38 194 ALA A C 1
ATOM 1593 O O . ALA A 1 194 ? -1.187 1.290 -6.247 1.00 98.38 194 ALA A O 1
ATOM 1594 N N . GLU A 1 195 ? -2.473 2.264 -7.815 1.00 98.56 195 GLU A N 1
ATOM 1595 C CA . GLU A 1 195 ? -3.153 1.053 -8.289 1.00 98.56 195 GLU A CA 1
ATOM 1596 C C . GLU A 1 195 ? -2.946 0.916 -9.796 1.00 98.56 195 GLU A C 1
ATOM 1598 O O . GLU A 1 195 ? -3.296 1.819 -10.564 1.00 98.56 195 GLU A O 1
ATOM 1603 N N . LEU A 1 196 ? -2.380 -0.203 -10.241 1.00 98.44 196 LEU A N 1
ATOM 1604 C CA . LEU A 1 196 ? -2.058 -0.445 -11.642 1.00 98.44 196 LEU A CA 1
ATOM 1605 C C . LEU A 1 196 ? -2.691 -1.744 -12.118 1.00 98.44 196 LEU A C 1
ATOM 1607 O O . LEU A 1 196 ? -2.473 -2.795 -11.528 1.00 98.44 196 LEU A O 1
ATOM 1611 N N . ASN A 1 197 ? -3.400 -1.693 -13.245 1.00 98.62 197 ASN A N 1
ATOM 1612 C CA . ASN A 1 197 ? -3.875 -2.887 -13.941 1.00 98.62 197 ASN A CA 1
ATOM 1613 C C . ASN A 1 197 ? -3.002 -3.117 -15.182 1.00 98.62 197 ASN A C 1
ATOM 1615 O O . ASN A 1 197 ? -2.936 -2.258 -16.063 1.00 98.62 197 ASN A O 1
ATOM 1619 N N . LEU A 1 198 ? -2.313 -4.256 -15.254 1.00 98.62 198 LEU A N 1
ATOM 1620 C CA . LEU A 1 198 ? -1.322 -4.574 -16.287 1.00 98.62 198 LEU A CA 1
ATOM 1621 C C . LEU A 1 198 ? -1.890 -5.444 -17.410 1.00 98.62 198 LEU A C 1
ATOM 1623 O O . LEU A 1 198 ? -2.865 -6.177 -17.241 1.00 98.62 198 LEU A O 1
ATOM 1627 N N . LYS A 1 199 ? -1.269 -5.403 -18.589 1.00 98.62 199 LYS A N 1
ATOM 1628 C CA . LYS A 1 199 ? -1.535 -6.350 -19.681 1.00 98.62 199 LYS A CA 1
ATOM 1629 C C . LYS A 1 199 ? -0.935 -7.716 -19.302 1.00 98.62 199 LYS A C 1
ATOM 1631 O O . LYS A 1 199 ? 0.272 -7.772 -19.084 1.00 98.62 199 LYS A O 1
ATOM 1636 N N . PRO A 1 200 ? -1.707 -8.823 -19.266 1.00 98.12 200 PRO A N 1
ATOM 1637 C CA . PRO A 1 200 ? -1.218 -10.089 -18.701 1.00 98.12 200 PRO A CA 1
ATOM 1638 C C . PRO A 1 200 ? 0.050 -10.644 -19.361 1.00 98.12 200 PRO A C 1
ATOM 1640 O O . PRO A 1 200 ? 0.933 -11.155 -18.679 1.00 98.12 200 PRO A O 1
ATOM 1643 N N . LYS A 1 201 ? 0.189 -10.467 -20.682 1.00 98.25 201 LYS A N 1
ATOM 1644 C CA . LYS A 1 201 ? 1.391 -10.856 -21.441 1.00 98.25 201 LYS A CA 1
ATOM 1645 C C . LYS A 1 201 ? 2.674 -10.120 -21.020 1.00 98.25 201 LYS A C 1
ATOM 1647 O O . LYS A 1 201 ? 3.763 -10.614 -21.283 1.00 98.25 201 LYS A O 1
ATOM 1652 N N . ASP A 1 202 ? 2.544 -8.947 -20.402 1.00 98.19 202 ASP A N 1
ATOM 1653 C CA . ASP A 1 202 ? 3.652 -8.053 -20.057 1.00 98.19 202 ASP A CA 1
ATOM 1654 C C . ASP A 1 202 ? 4.018 -8.131 -18.557 1.00 98.19 202 ASP A C 1
ATOM 1656 O O . ASP A 1 202 ? 5.005 -7.536 -18.128 1.00 98.19 202 ASP A O 1
ATOM 1660 N N . LEU A 1 203 ? 3.260 -8.899 -17.757 1.00 97.06 203 LEU A N 1
ATOM 1661 C CA . LEU A 1 203 ? 3.351 -8.950 -16.291 1.00 97.06 203 LEU A CA 1
ATOM 1662 C C . LEU A 1 203 ? 4.761 -9.260 -15.763 1.00 97.06 203 LEU A C 1
ATOM 1664 O O . LEU A 1 203 ? 5.253 -8.570 -14.873 1.00 97.06 203 LEU A O 1
ATOM 1668 N N . ASN A 1 204 ? 5.434 -10.272 -16.315 1.00 97.62 204 ASN A N 1
ATOM 1669 C CA . ASN A 1 204 ? 6.771 -10.659 -15.850 1.00 97.62 204 ASN A CA 1
ATOM 1670 C C . ASN A 1 204 ? 7.833 -9.612 -16.221 1.00 97.62 204 ASN A C 1
ATOM 1672 O O . ASN A 1 204 ? 8.711 -9.321 -15.413 1.00 97.62 204 ASN A O 1
ATOM 1676 N N . ALA A 1 205 ? 7.729 -9.007 -17.410 1.00 98.31 205 ALA A N 1
ATOM 1677 C CA . ALA A 1 205 ? 8.627 -7.932 -17.833 1.00 98.31 205 ALA A CA 1
ATOM 1678 C C . ALA A 1 205 ? 8.450 -6.685 -16.952 1.00 98.31 205 ALA A C 1
ATOM 1680 O O . ALA A 1 205 ? 9.438 -6.090 -16.525 1.00 98.31 205 ALA A O 1
ATOM 1681 N N . TYR A 1 206 ? 7.201 -6.352 -16.610 1.00 98.69 206 TYR A N 1
ATOM 1682 C CA . TYR A 1 206 ? 6.878 -5.289 -15.665 1.00 98.69 206 TYR A CA 1
ATOM 1683 C C . TYR A 1 206 ? 7.481 -5.554 -14.279 1.00 98.69 206 TYR A C 1
ATOM 1685 O O . TYR A 1 206 ? 8.149 -4.682 -13.726 1.00 98.69 206 TYR A O 1
ATOM 1693 N N . LYS A 1 207 ? 7.283 -6.761 -13.721 1.00 98.19 207 LYS A N 1
ATOM 1694 C CA . LYS A 1 207 ? 7.801 -7.115 -12.389 1.00 98.19 207 LYS A CA 1
ATOM 1695 C C . LYS A 1 207 ? 9.326 -6.999 -12.312 1.00 98.19 207 LYS A C 1
ATOM 1697 O O . LYS A 1 207 ? 9.820 -6.432 -11.347 1.00 98.19 207 LYS A O 1
ATOM 1702 N N . MET A 1 208 ? 10.067 -7.444 -13.331 1.00 98.25 208 MET A N 1
ATOM 1703 C CA . MET A 1 208 ? 11.525 -7.243 -13.369 1.00 98.25 208 MET A CA 1
ATOM 1704 C C . MET A 1 208 ? 11.907 -5.757 -13.440 1.00 98.25 208 MET A C 1
ATOM 1706 O O . MET A 1 208 ? 12.795 -5.322 -12.713 1.00 98.25 208 MET A O 1
ATOM 1710 N N . ALA A 1 209 ? 11.227 -4.972 -14.284 1.00 98.56 209 ALA A N 1
ATOM 1711 C CA . ALA A 1 209 ? 11.521 -3.549 -14.456 1.00 98.56 209 ALA A CA 1
ATOM 1712 C C . ALA A 1 209 ? 11.287 -2.728 -13.177 1.00 98.56 209 ALA A C 1
ATOM 1714 O O . ALA A 1 209 ? 12.055 -1.811 -12.903 1.00 98.56 209 ALA A O 1
ATOM 1715 N N . VAL A 1 210 ? 10.251 -3.058 -12.397 1.00 98.56 210 VAL A N 1
ATOM 1716 C CA . VAL A 1 210 ? 9.950 -2.350 -11.144 1.00 98.56 210 VAL A CA 1
ATOM 1717 C C . VAL A 1 210 ? 10.778 -2.851 -9.955 1.00 98.56 210 VAL A C 1
ATOM 1719 O O . VAL A 1 210 ? 11.055 -2.074 -9.051 1.00 98.56 210 VAL A O 1
ATOM 1722 N N . ILE A 1 211 ? 11.248 -4.106 -9.964 1.00 98.44 211 ILE A N 1
ATOM 1723 C CA . ILE A 1 211 ? 12.252 -4.574 -8.990 1.00 98.44 211 ILE A CA 1
ATOM 1724 C C . ILE A 1 211 ? 13.565 -3.796 -9.167 1.00 98.44 211 ILE A C 1
ATOM 1726 O O . ILE A 1 211 ? 14.086 -3.276 -8.184 1.00 98.44 211 ILE A O 1
ATOM 1730 N N . GLU A 1 212 ? 14.059 -3.652 -10.405 1.00 98.31 212 GLU A N 1
ATOM 1731 C CA . GLU A 1 212 ? 15.291 -2.894 -10.690 1.00 98.31 212 GLU A CA 1
ATOM 1732 C C . GLU A 1 212 ? 15.177 -1.419 -10.264 1.00 98.31 212 GLU A C 1
ATOM 1734 O O . GLU A 1 212 ? 16.119 -0.844 -9.719 1.00 98.31 212 GLU A O 1
ATOM 1739 N N . GLU A 1 213 ? 14.013 -0.810 -10.502 1.00 98.69 213 GLU A N 1
ATOM 1740 C CA . GLU A 1 213 ? 13.723 0.576 -10.138 1.00 98.69 213 GLU A CA 1
ATOM 1741 C C . GLU A 1 213 ? 13.683 0.762 -8.614 1.00 98.69 213 GLU A C 1
ATOM 1743 O O . GLU A 1 213 ? 14.446 1.569 -8.088 1.00 98.69 213 GLU A O 1
ATOM 1748 N N . ILE A 1 214 ? 12.893 -0.046 -7.897 1.00 98.25 214 ILE A N 1
ATOM 1749 C CA . ILE A 1 214 ? 12.772 0.018 -6.433 1.00 98.25 214 ILE A CA 1
ATOM 1750 C C . ILE A 1 214 ? 14.128 -0.204 -5.746 1.00 98.25 214 ILE A C 1
ATOM 1752 O O . ILE A 1 214 ? 14.463 0.498 -4.790 1.00 98.25 214 ILE A O 1
ATOM 1756 N N . GLU A 1 215 ? 14.929 -1.161 -6.224 1.00 97.50 215 GLU A N 1
ATOM 1757 C CA . GLU A 1 215 ? 16.271 -1.412 -5.686 1.00 97.50 215 GLU A CA 1
ATOM 1758 C C . GLU A 1 215 ? 17.208 -0.219 -5.928 1.00 97.50 215 GLU A C 1
ATOM 1760 O O . GLU A 1 215 ? 17.912 0.202 -5.007 1.00 97.50 215 GLU A O 1
ATOM 1765 N N . ALA A 1 216 ? 17.173 0.387 -7.121 1.00 98.06 216 ALA A N 1
ATOM 1766 C CA . ALA A 1 216 ? 17.951 1.585 -7.422 1.00 98.06 216 ALA A CA 1
ATOM 1767 C C . ALA A 1 216 ? 17.524 2.799 -6.579 1.00 98.06 216 ALA A C 1
ATOM 1769 O O . ALA A 1 216 ? 18.397 3.515 -6.090 1.00 98.06 216 ALA A O 1
ATOM 1770 N N . SER A 1 217 ? 16.223 2.998 -6.366 1.00 98.31 217 SER A N 1
ATOM 1771 C CA . SER A 1 217 ? 15.667 4.090 -5.560 1.00 98.31 217 SER A CA 1
ATOM 1772 C C . SER A 1 217 ? 16.058 3.970 -4.083 1.00 98.31 217 SER A C 1
ATOM 1774 O O . SER A 1 217 ? 16.611 4.905 -3.499 1.00 98.31 217 SER A O 1
ATOM 1776 N N . ILE A 1 218 ? 15.876 2.790 -3.476 1.00 96.00 218 ILE A N 1
ATOM 1777 C CA . ILE A 1 218 ? 16.230 2.561 -2.065 1.00 96.00 218 ILE A CA 1
ATOM 1778 C C . ILE A 1 218 ? 17.747 2.607 -1.823 1.00 96.00 218 ILE A C 1
ATOM 1780 O O . ILE A 1 218 ? 18.163 3.058 -0.752 1.00 96.00 218 ILE A O 1
ATOM 1784 N N . GLU A 1 219 ? 18.576 2.226 -2.798 1.00 96.62 219 GLU A N 1
ATOM 1785 C CA . GLU A 1 219 ? 20.033 2.397 -2.732 1.00 96.62 219 GLU A CA 1
ATOM 1786 C C . GLU A 1 219 ? 20.451 3.874 -2.863 1.00 96.62 219 GLU A C 1
ATOM 1788 O O . GLU A 1 219 ? 21.159 4.399 -2.002 1.00 96.62 219 GLU A O 1
ATOM 1793 N N . LYS A 1 220 ? 20.034 4.545 -3.944 1.00 97.81 220 LYS A N 1
ATOM 1794 C CA . LYS A 1 220 ? 20.691 5.766 -4.443 1.00 97.81 220 LYS A CA 1
ATOM 1795 C C . LYS A 1 220 ? 20.064 7.065 -3.951 1.00 97.81 220 LYS A C 1
ATOM 1797 O O . LYS A 1 220 ? 20.743 8.089 -3.940 1.00 97.81 220 LYS A O 1
ATOM 1802 N N . GLU A 1 221 ? 18.794 7.051 -3.557 1.00 97.69 221 GLU A N 1
ATOM 1803 C CA . GLU A 1 221 ? 18.042 8.272 -3.257 1.00 97.69 221 GLU A CA 1
ATOM 1804 C C . GLU A 1 221 ? 17.863 8.461 -1.746 1.00 97.69 221 GLU A C 1
ATOM 1806 O O . GLU A 1 221 ? 17.136 7.682 -1.126 1.00 97.69 221 GLU A O 1
ATOM 1811 N N . PRO A 1 222 ? 18.474 9.476 -1.101 1.00 94.31 222 PRO A N 1
ATOM 1812 C CA . PRO A 1 222 ? 18.360 9.656 0.349 1.00 94.31 222 PRO A CA 1
ATOM 1813 C C . PRO A 1 222 ? 16.920 9.874 0.833 1.00 94.31 222 PRO A C 1
ATOM 1815 O O . PRO A 1 222 ? 16.579 9.431 1.926 1.00 94.31 222 PRO A O 1
ATOM 1818 N N . GLY A 1 223 ? 16.083 10.522 0.015 1.00 95.50 223 GLY A N 1
ATOM 1819 C CA . GLY A 1 223 ? 14.705 10.879 0.354 1.00 95.50 223 GLY A CA 1
ATOM 1820 C C . GLY A 1 223 ? 13.658 9.776 0.155 1.00 95.50 223 GLY A C 1
ATOM 1821 O O . GLY A 1 223 ? 12.529 9.964 0.601 1.00 95.50 223 GLY A O 1
ATOM 1822 N N . VAL A 1 224 ? 13.996 8.643 -0.475 1.00 96.94 224 VAL A N 1
ATOM 1823 C CA . VAL A 1 224 ? 13.068 7.515 -0.690 1.00 96.94 224 VAL A CA 1
ATOM 1824 C C . VAL A 1 224 ? 13.261 6.488 0.426 1.00 96.94 224 VAL A C 1
ATOM 1826 O O . VAL A 1 224 ? 14.240 5.740 0.436 1.00 96.94 224 VAL A O 1
ATOM 1829 N N . PHE A 1 225 ? 12.355 6.467 1.403 1.00 94.31 225 PHE A N 1
ATOM 1830 C CA . PHE A 1 225 ? 12.507 5.648 2.609 1.00 94.31 225 PHE A CA 1
ATOM 1831 C C . PHE A 1 225 ? 12.041 4.209 2.419 1.00 94.31 225 PHE A C 1
ATOM 1833 O O . PHE A 1 225 ? 12.719 3.297 2.895 1.00 94.31 225 PHE A O 1
ATOM 1840 N N . ALA A 1 226 ? 10.919 4.003 1.730 1.00 93.88 226 ALA A N 1
ATOM 1841 C CA . ALA A 1 226 ? 10.371 2.683 1.441 1.00 93.88 226 ALA A CA 1
ATOM 1842 C C . ALA A 1 226 ? 9.503 2.705 0.176 1.00 93.88 226 ALA A C 1
ATOM 1844 O O . ALA A 1 226 ? 8.762 3.660 -0.048 1.00 93.88 226 ALA A O 1
ATOM 1845 N N . ILE A 1 227 ? 9.569 1.632 -0.616 1.00 97.00 227 ILE A N 1
ATOM 1846 C CA . ILE A 1 227 ? 8.598 1.338 -1.675 1.00 97.00 227 ILE A CA 1
ATOM 1847 C C . ILE A 1 227 ? 8.178 -0.126 -1.536 1.00 97.00 227 ILE A C 1
ATOM 1849 O O . ILE A 1 227 ? 9.000 -1.048 -1.598 1.00 97.00 227 ILE A O 1
ATOM 1853 N N . TYR A 1 228 ? 6.878 -0.334 -1.349 1.00 97.31 228 TYR A N 1
ATOM 1854 C CA . TYR A 1 228 ? 6.246 -1.641 -1.234 1.00 97.31 228 TYR A CA 1
ATOM 1855 C C . TYR A 1 228 ? 5.342 -1.869 -2.440 1.00 97.31 228 TYR A C 1
ATOM 1857 O O . TYR A 1 228 ? 4.331 -1.192 -2.596 1.00 97.31 228 TYR A O 1
ATOM 1865 N N . SER A 1 229 ? 5.700 -2.835 -3.283 1.00 98.06 229 SER A N 1
ATOM 1866 C CA . SER A 1 229 ? 4.904 -3.283 -4.423 1.00 98.06 229 SER A CA 1
ATOM 1867 C C . SER A 1 229 ? 4.388 -4.698 -4.173 1.00 98.06 229 SER A C 1
ATOM 1869 O O . SER A 1 229 ? 5.165 -5.627 -3.924 1.00 98.06 229 SER A O 1
ATOM 1871 N N . VAL A 1 230 ? 3.071 -4.874 -4.264 1.00 98.44 230 VAL A N 1
ATOM 1872 C CA . VAL A 1 230 ? 2.385 -6.165 -4.114 1.00 98.44 230 VAL A CA 1
ATOM 1873 C C . VAL A 1 230 ? 1.429 -6.394 -5.281 1.00 98.44 230 VAL A C 1
ATOM 1875 O O . VAL A 1 230 ? 0.889 -5.446 -5.842 1.00 98.44 230 VAL A O 1
ATOM 1878 N N . ALA A 1 231 ? 1.201 -7.651 -5.652 1.00 98.25 231 ALA A N 1
ATOM 1879 C CA . ALA A 1 231 ? 0.162 -8.038 -6.605 1.00 98.25 231 ALA A CA 1
ATOM 1880 C C . ALA A 1 231 ? -1.029 -8.648 -5.855 1.00 98.25 231 ALA A C 1
ATOM 1882 O O . ALA A 1 231 ? -0.826 -9.360 -4.870 1.00 98.25 231 ALA A O 1
ATOM 1883 N N . LEU A 1 232 ? -2.261 -8.421 -6.313 1.00 98.38 232 LEU A N 1
ATOM 1884 C CA . LEU A 1 232 ? -3.425 -9.102 -5.740 1.00 98.38 232 LEU A CA 1
ATOM 1885 C C . LEU A 1 232 ? -3.330 -10.611 -6.016 1.00 98.38 232 LEU A C 1
ATOM 1887 O O . LEU A 1 232 ? -2.968 -11.019 -7.119 1.00 98.38 232 LEU A O 1
ATOM 1891 N N . LYS A 1 233 ? -3.647 -11.451 -5.024 1.00 96.81 233 LYS A N 1
ATOM 1892 C CA . LYS A 1 233 ? -3.548 -12.917 -5.154 1.00 96.81 233 LYS A CA 1
ATOM 1893 C C . LYS A 1 233 ? -4.492 -13.471 -6.227 1.00 96.81 233 LYS A C 1
ATOM 1895 O O . LYS A 1 233 ? -4.079 -14.305 -7.029 1.00 96.81 233 LYS A O 1
ATOM 1900 N N . ASP A 1 234 ? -5.721 -12.957 -6.265 1.00 97.44 234 ASP A N 1
ATOM 1901 C CA . ASP A 1 234 ? -6.790 -13.440 -7.151 1.00 97.44 234 ASP A CA 1
ATOM 1902 C C . ASP A 1 234 ? -6.807 -12.750 -8.533 1.00 97.44 234 ASP A C 1
ATOM 1904 O O . ASP A 1 234 ? -7.382 -13.276 -9.484 1.00 97.44 234 ASP A O 1
ATOM 1908 N N . ASP A 1 235 ? -6.130 -11.603 -8.676 1.00 97.88 235 ASP A N 1
ATOM 1909 C CA . ASP A 1 235 ? -5.807 -10.990 -9.972 1.00 97.88 235 ASP A CA 1
ATOM 1910 C C . ASP A 1 235 ? -4.354 -10.480 -9.974 1.00 97.88 235 ASP A C 1
ATOM 1912 O O . ASP A 1 235 ? -4.104 -9.300 -9.705 1.00 97.88 235 ASP A O 1
ATOM 1916 N N . PRO A 1 236 ? -3.371 -11.329 -10.327 1.00 97.69 236 PRO A N 1
ATOM 1917 C CA . PRO A 1 236 ? -1.955 -10.967 -10.278 1.00 97.69 236 PRO A CA 1
ATOM 1918 C C . PRO A 1 236 ? -1.547 -9.903 -11.311 1.00 97.69 236 PRO A C 1
ATOM 1920 O O . PRO A 1 236 ? -0.379 -9.513 -11.337 1.00 97.69 236 PRO A O 1
ATOM 1923 N N . ASN A 1 237 ? -2.476 -9.436 -12.156 1.00 98.44 237 ASN A N 1
ATOM 1924 C CA . ASN A 1 237 ? -2.285 -8.303 -13.061 1.00 98.44 237 ASN A CA 1
ATOM 1925 C C . ASN A 1 237 ? -2.554 -6.953 -12.383 1.00 98.44 237 ASN A C 1
ATOM 1927 O O . ASN A 1 237 ? -2.198 -5.922 -12.956 1.00 98.44 237 ASN A O 1
ATOM 1931 N N . GLN A 1 238 ? -3.198 -6.945 -11.213 1.00 98.69 238 GLN A N 1
ATOM 1932 C CA . GLN A 1 238 ? -3.392 -5.752 -10.400 1.00 98.69 238 GLN A CA 1
ATOM 1933 C C . GLN A 1 238 ? -2.263 -5.642 -9.376 1.00 98.69 238 GLN A C 1
ATOM 1935 O O . GLN A 1 238 ? -2.112 -6.500 -8.506 1.00 98.69 238 GLN A O 1
ATOM 1940 N N . LEU A 1 239 ? -1.447 -4.597 -9.517 1.00 98.69 239 LEU A N 1
ATOM 1941 C CA . LEU A 1 239 ? -0.373 -4.256 -8.590 1.00 98.69 239 LEU A CA 1
ATOM 1942 C C . LEU A 1 239 ? -0.754 -3.006 -7.801 1.00 98.69 239 LEU A C 1
ATOM 1944 O O . LEU A 1 239 ? -1.236 -2.026 -8.371 1.00 98.69 239 LEU A O 1
ATOM 1948 N N . HIS A 1 240 ? -0.486 -3.044 -6.502 1.00 98.75 240 HIS A N 1
ATOM 1949 C CA . HIS A 1 240 ? -0.640 -1.918 -5.593 1.00 98.75 240 HIS A CA 1
ATOM 1950 C C . HIS A 1 240 ? 0.726 -1.503 -5.056 1.00 98.75 240 HIS A C 1
ATOM 1952 O O . HIS A 1 240 ? 1.578 -2.351 -4.774 1.00 98.75 240 HIS A O 1
ATOM 1958 N N . PHE A 1 241 ? 0.910 -0.194 -4.927 1.00 98.62 241 PHE A N 1
ATOM 1959 C CA . PHE A 1 241 ? 2.123 0.434 -4.421 1.00 98.62 241 PHE A CA 1
ATOM 1960 C C . PHE A 1 241 ? 1.806 1.257 -3.181 1.00 98.62 241 PHE A C 1
ATOM 1962 O O . PHE A 1 241 ? 0.762 1.907 -3.119 1.00 98.62 241 PHE A O 1
ATOM 1969 N N . LEU A 1 242 ? 2.728 1.234 -2.225 1.00 98.38 242 LEU A N 1
ATOM 1970 C CA . LEU A 1 242 ? 2.775 2.125 -1.076 1.00 98.38 242 LEU A CA 1
ATOM 1971 C C . LEU A 1 242 ? 4.204 2.674 -0.976 1.00 98.38 242 LEU A C 1
ATOM 1973 O O . LEU A 1 242 ? 5.162 1.911 -0.843 1.00 98.38 242 LEU A O 1
ATOM 1977 N N . GLU A 1 243 ? 4.335 3.990 -1.099 1.00 97.94 243 GLU A N 1
ATOM 1978 C CA . GLU A 1 243 ? 5.600 4.698 -1.298 1.00 97.94 243 GLU A CA 1
ATOM 1979 C C . GLU A 1 243 ? 5.766 5.778 -0.216 1.00 97.94 243 GLU A C 1
ATOM 1981 O O . GLU A 1 243 ? 4.856 6.580 0.016 1.00 97.94 243 GLU A O 1
ATOM 1986 N N . PHE A 1 244 ? 6.931 5.812 0.436 1.00 96.50 244 PHE A N 1
ATOM 1987 C CA . PHE A 1 244 ? 7.245 6.729 1.533 1.00 96.50 244 PHE A CA 1
ATOM 1988 C C . PHE A 1 244 ? 8.444 7.615 1.182 1.00 96.50 244 PHE A C 1
ATOM 1990 O O . PHE A 1 244 ? 9.577 7.134 1.064 1.00 96.50 244 PHE A O 1
ATOM 1997 N N . TYR A 1 245 ? 8.202 8.921 1.092 1.00 97.12 245 TYR A N 1
ATOM 1998 C CA . TYR A 1 245 ? 9.197 9.944 0.780 1.00 97.12 245 TYR A CA 1
ATOM 1999 C C . TYR A 1 245 ? 9.385 10.898 1.966 1.00 97.12 245 TYR A C 1
ATOM 2001 O O . TYR A 1 245 ? 8.450 11.135 2.732 1.00 97.12 245 TYR A O 1
ATOM 2009 N N . ALA A 1 246 ? 10.585 11.462 2.119 1.00 95.44 246 ALA A N 1
ATOM 2010 C CA . ALA A 1 246 ? 10.883 12.444 3.167 1.00 95.44 246 ALA A CA 1
ATOM 2011 C C . ALA A 1 246 ? 9.932 13.656 3.121 1.00 95.44 246 ALA A C 1
ATOM 2013 O O . ALA A 1 246 ? 9.443 14.116 4.149 1.00 95.44 246 ALA A O 1
ATOM 2014 N N . ASP A 1 247 ? 9.661 14.136 1.909 1.00 96.19 247 ASP A N 1
ATOM 2015 C CA . ASP A 1 247 ? 8.814 15.275 1.578 1.00 96.19 247 ASP A CA 1
ATOM 2016 C C . ASP A 1 247 ? 8.388 15.186 0.094 1.00 96.19 247 ASP A C 1
ATOM 2018 O O . ASP A 1 247 ? 8.733 14.234 -0.617 1.00 96.19 247 ASP A O 1
ATOM 2022 N N . GLU A 1 248 ? 7.623 16.168 -0.392 1.00 96.62 248 GLU A N 1
ATOM 2023 C CA . GLU A 1 248 ? 7.222 16.221 -1.804 1.00 96.62 248 GLU A CA 1
ATOM 2024 C C . GLU A 1 248 ? 8.426 16.434 -2.744 1.00 96.62 248 GLU A C 1
ATOM 2026 O O . GLU A 1 248 ? 8.438 15.913 -3.859 1.00 96.62 248 GLU A O 1
ATOM 2031 N N . GLN A 1 249 ? 9.473 17.151 -2.315 1.00 97.81 249 GLN A N 1
ATOM 2032 C CA . GLN A 1 249 ? 10.648 17.401 -3.153 1.00 97.81 249 GLN A CA 1
ATOM 2033 C C . GLN A 1 249 ? 11.389 16.093 -3.461 1.00 97.81 249 GLN A C 1
ATOM 2035 O O . GLN A 1 249 ? 11.769 15.870 -4.610 1.00 97.81 249 GLN A O 1
ATOM 2040 N N . ALA A 1 250 ? 11.523 15.202 -2.476 1.00 97.81 250 ALA A N 1
ATOM 2041 C CA . ALA A 1 250 ? 12.049 13.854 -2.657 1.00 97.81 250 ALA A CA 1
ATOM 2042 C C . ALA A 1 250 ? 11.207 13.029 -3.650 1.00 97.81 250 ALA A C 1
ATOM 2044 O O . ALA A 1 250 ? 11.771 12.330 -4.489 1.00 97.81 250 ALA A O 1
ATOM 2045 N N . TYR A 1 251 ? 9.875 13.147 -3.615 1.00 98.25 251 TYR A N 1
ATOM 2046 C CA . TYR A 1 251 ? 8.992 12.487 -4.587 1.00 98.25 251 TYR A CA 1
ATOM 2047 C C . TYR A 1 251 ? 9.178 13.018 -6.018 1.00 98.25 251 TYR A C 1
ATOM 2049 O O . TYR A 1 251 ? 9.243 12.227 -6.963 1.00 98.25 251 TYR A O 1
ATOM 2057 N N . GLN A 1 252 ? 9.308 14.336 -6.208 1.00 98.50 252 GLN A N 1
ATOM 2058 C CA . GLN A 1 252 ? 9.560 14.885 -7.546 1.00 98.50 252 GLN A CA 1
ATOM 2059 C C . GLN A 1 252 ? 10.967 14.516 -8.058 1.00 98.50 252 GLN A C 1
ATOM 2061 O O . GLN A 1 252 ? 11.092 14.097 -9.206 1.00 98.50 252 GLN A O 1
ATOM 2066 N N . GLN A 1 253 ? 12.002 14.567 -7.206 1.00 98.62 253 GLN A N 1
ATOM 2067 C CA . GLN A 1 253 ? 13.366 14.123 -7.546 1.00 98.62 253 GLN A CA 1
ATOM 2068 C C . GLN A 1 253 ? 13.402 12.652 -7.982 1.00 98.62 253 GLN A C 1
ATOM 2070 O O . GLN A 1 253 ? 13.982 12.329 -9.019 1.00 98.62 253 GLN A O 1
ATOM 2075 N N . HIS A 1 254 ? 12.710 11.782 -7.247 1.00 98.56 254 H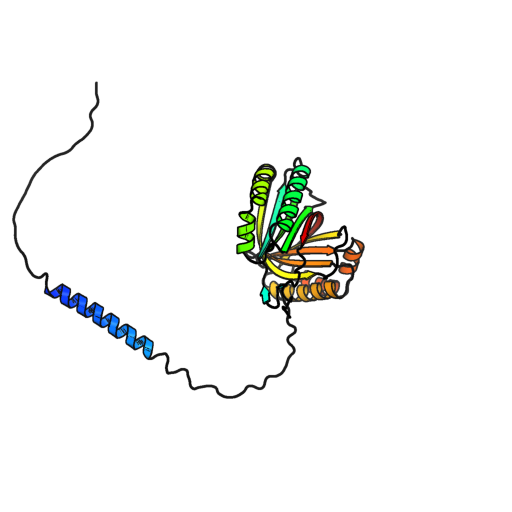IS A N 1
ATOM 2076 C CA . HIS A 1 254 ? 12.541 10.374 -7.590 1.00 98.56 254 HIS A CA 1
ATOM 2077 C C . HIS A 1 254 ? 11.900 10.185 -8.966 1.00 98.56 254 HIS A C 1
ATOM 2079 O O . HIS A 1 254 ? 12.423 9.443 -9.800 1.00 98.56 254 HIS A O 1
ATOM 2085 N N . ARG A 1 255 ? 10.833 10.934 -9.269 1.00 98.38 255 ARG A N 1
ATOM 2086 C CA . ARG A 1 255 ? 10.181 10.911 -10.589 1.00 98.38 255 ARG A CA 1
ATOM 2087 C C . ARG A 1 255 ? 11.056 11.452 -11.724 1.00 98.38 255 ARG A C 1
ATOM 2089 O O . ARG A 1 255 ? 10.837 11.084 -12.879 1.00 98.38 255 ARG A O 1
ATOM 2096 N N . GLU A 1 256 ? 12.029 12.306 -11.431 1.00 98.44 256 GLU A N 1
ATOM 2097 C CA . GLU A 1 256 ? 13.011 12.828 -12.393 1.00 98.44 256 GLU A CA 1
ATOM 2098 C C . GLU A 1 256 ? 14.263 11.938 -12.526 1.00 98.44 256 GLU A C 1
ATOM 2100 O O . GLU A 1 256 ? 15.064 12.130 -13.445 1.00 98.44 256 GLU A O 1
ATOM 2105 N N . SER A 1 257 ? 14.428 10.937 -11.656 1.00 98.69 257 SER A N 1
ATOM 2106 C CA . SER A 1 257 ? 15.631 10.105 -11.592 1.00 98.69 257 SER A CA 1
ATOM 2107 C C . SER A 1 257 ? 15.863 9.247 -12.855 1.00 98.69 257 SER A C 1
ATOM 2109 O O . SER A 1 257 ? 14.908 8.809 -13.511 1.00 98.69 257 SER A O 1
ATOM 2111 N N . PRO A 1 258 ? 17.126 8.927 -13.214 1.00 98.75 258 PRO A N 1
ATOM 2112 C CA . PRO A 1 258 ? 17.425 8.126 -14.405 1.00 98.75 258 PRO A CA 1
ATOM 2113 C C . PRO A 1 258 ? 16.826 6.712 -14.381 1.00 98.75 258 PRO A C 1
ATOM 2115 O O . PRO A 1 258 ? 16.423 6.201 -15.429 1.00 98.75 258 PRO A O 1
ATOM 2118 N N . HIS A 1 259 ? 16.752 6.070 -13.209 1.00 98.69 259 HIS A N 1
ATOM 2119 C CA . HIS A 1 259 ? 16.157 4.739 -13.059 1.00 98.69 259 HIS A CA 1
ATOM 2120 C C . HIS A 1 259 ? 14.629 4.786 -13.148 1.00 98.69 259 HIS A C 1
ATOM 2122 O O . HIS A 1 259 ? 14.067 3.996 -13.909 1.00 98.69 259 HIS A O 1
ATOM 2128 N N . PHE A 1 260 ? 13.962 5.757 -12.512 1.00 98.69 260 PHE A N 1
ATOM 2129 C CA . PHE A 1 260 ? 12.517 5.943 -12.676 1.00 98.69 260 PHE A CA 1
ATOM 2130 C C . PHE A 1 260 ? 12.146 6.283 -14.126 1.00 98.69 260 PHE A C 1
ATOM 2132 O O . PHE A 1 260 ? 11.215 5.701 -14.678 1.00 98.69 260 PHE A O 1
ATOM 2139 N N . GLN A 1 261 ? 12.898 7.162 -14.798 1.00 98.75 261 GLN A N 1
ATOM 2140 C CA . GLN A 1 261 ? 12.654 7.515 -16.203 1.00 98.75 261 GLN A CA 1
ATOM 2141 C C . GLN A 1 261 ? 12.872 6.330 -17.160 1.00 98.75 261 GLN A C 1
ATOM 2143 O O . GLN A 1 261 ? 12.085 6.142 -18.096 1.00 98.75 261 GLN A O 1
ATOM 2148 N N . LYS A 1 262 ? 13.875 5.476 -16.902 1.00 98.62 262 LYS A N 1
ATOM 2149 C CA . LYS A 1 262 ? 14.054 4.195 -17.609 1.00 98.62 262 LYS A CA 1
ATOM 2150 C C . LYS A 1 262 ? 12.836 3.288 -17.411 1.00 98.62 262 LYS A C 1
ATOM 2152 O O . LYS A 1 262 ? 12.273 2.806 -18.396 1.00 98.62 262 LYS A O 1
ATOM 2157 N N . TYR A 1 263 ? 12.429 3.068 -16.160 1.00 98.56 263 TYR A N 1
ATOM 2158 C CA . TYR A 1 263 ? 11.278 2.237 -15.802 1.00 98.56 263 TYR A CA 1
ATOM 2159 C C . TYR A 1 263 ? 9.990 2.748 -16.450 1.00 98.56 263 TYR A C 1
ATOM 2161 O O . TYR A 1 263 ? 9.350 1.995 -17.177 1.00 98.56 263 TYR A O 1
ATOM 2169 N N . LEU A 1 264 ? 9.662 4.032 -16.288 1.00 98.06 264 LEU A N 1
ATOM 2170 C CA . LEU A 1 264 ? 8.482 4.674 -16.865 1.00 98.06 264 LEU A CA 1
ATOM 2171 C C . LEU A 1 264 ? 8.436 4.511 -18.390 1.00 98.06 264 LEU A C 1
ATOM 2173 O O . LEU A 1 264 ? 7.396 4.162 -18.947 1.00 98.06 264 LEU A O 1
ATOM 2177 N N . THR A 1 265 ? 9.563 4.731 -19.071 1.00 98.38 265 THR A N 1
ATOM 2178 C CA . THR A 1 265 ? 9.660 4.575 -20.531 1.00 98.38 265 THR A CA 1
ATOM 2179 C C . THR A 1 265 ? 9.414 3.126 -20.963 1.00 98.38 265 THR A C 1
ATOM 2181 O O . THR A 1 265 ? 8.699 2.886 -21.937 1.00 98.38 265 THR A O 1
ATOM 2184 N N . LEU A 1 266 ? 9.965 2.160 -20.223 1.00 98.44 266 LEU A N 1
ATOM 2185 C CA . LEU A 1 266 ? 9.826 0.730 -20.496 1.00 98.44 266 LEU A CA 1
ATOM 2186 C C . LEU A 1 266 ? 8.414 0.196 -20.192 1.00 98.44 266 LEU A C 1
ATOM 2188 O O . LEU A 1 266 ? 7.877 -0.590 -20.971 1.00 98.44 266 LEU A O 1
ATOM 2192 N N . THR A 1 267 ? 7.803 0.608 -19.078 1.00 98.56 267 THR A N 1
ATOM 2193 C CA . THR A 1 267 ? 6.566 0.005 -18.555 1.00 98.56 267 THR A CA 1
ATOM 2194 C C . THR A 1 267 ? 5.281 0.707 -18.985 1.00 98.56 267 THR A C 1
ATOM 2196 O O . THR A 1 267 ? 4.234 0.059 -19.035 1.00 98.56 267 THR A O 1
ATOM 2199 N N . LYS A 1 268 ? 5.322 1.982 -19.398 1.00 98.31 268 LYS A N 1
ATOM 2200 C CA . LYS A 1 268 ? 4.158 2.710 -19.944 1.00 98.31 268 LYS A CA 1
ATOM 2201 C C . LYS A 1 268 ? 3.339 1.932 -20.997 1.00 98.31 268 LYS A C 1
ATOM 2203 O O . LYS A 1 268 ? 2.112 1.946 -20.886 1.00 98.31 268 LYS A O 1
ATOM 2208 N N . PRO A 1 269 ? 3.921 1.213 -21.985 1.00 98.50 269 PRO A N 1
ATOM 2209 C CA . PRO A 1 269 ? 3.136 0.402 -22.924 1.00 98.50 269 PRO A CA 1
ATOM 2210 C C . PRO A 1 269 ? 2.532 -0.883 -22.324 1.00 98.50 269 PRO A C 1
ATOM 2212 O O . PRO A 1 269 ? 1.685 -1.494 -22.976 1.00 98.50 269 PRO A O 1
ATOM 2215 N N . MET A 1 270 ? 2.923 -1.300 -21.116 1.00 98.56 270 MET A N 1
ATOM 2216 C CA . MET A 1 270 ? 2.454 -2.519 -20.432 1.00 98.56 270 MET A CA 1
ATOM 2217 C C . MET A 1 270 ? 1.196 -2.282 -19.576 1.00 98.56 270 MET A C 1
ATOM 2219 O O . MET A 1 270 ? 0.435 -3.212 -19.309 1.00 98.56 270 MET A O 1
ATOM 2223 N N . ILE A 1 271 ? 0.957 -1.039 -19.157 1.00 98.44 271 ILE A N 1
ATOM 2224 C CA . ILE A 1 271 ? -0.153 -0.651 -18.277 1.00 98.44 271 ILE A CA 1
ATOM 2225 C C . ILE A 1 271 ? -1.469 -0.555 -19.082 1.00 98.44 271 ILE A C 1
ATOM 2227 O O . ILE A 1 271 ? -1.477 -0.134 -20.244 1.00 98.44 271 ILE A O 1
ATOM 2231 N N . LYS A 1 272 ? -2.595 -0.969 -18.480 1.00 98.44 272 LYS A N 1
ATOM 2232 C CA . LYS A 1 272 ? -3.967 -0.684 -18.951 1.00 98.44 272 LYS A CA 1
ATOM 2233 C C . LYS A 1 272 ? -4.526 0.584 -18.298 1.00 98.44 272 LYS A C 1
ATOM 2235 O O . LYS A 1 272 ? -5.087 1.429 -18.983 1.00 98.44 272 LYS A O 1
ATOM 2240 N N . SER A 1 273 ? -4.372 0.695 -16.979 1.00 98.62 273 SER A N 1
ATOM 2241 C CA . SER A 1 273 ? -4.823 1.827 -16.163 1.00 98.62 273 SER A CA 1
ATOM 2242 C C . SER A 1 273 ? -3.905 2.025 -14.960 1.00 98.62 273 SER A C 1
ATOM 2244 O O . SER A 1 273 ? -3.410 1.047 -14.401 1.00 98.62 273 SER A O 1
ATOM 2246 N N . LEU A 1 274 ? -3.741 3.281 -14.550 1.00 97.94 274 LEU A N 1
ATOM 2247 C CA . LEU A 1 274 ? -3.024 3.723 -13.356 1.00 97.94 274 LEU A CA 1
ATOM 2248 C C . LEU A 1 274 ? -3.946 4.673 -12.579 1.00 97.94 274 LEU A C 1
ATOM 2250 O O . LEU A 1 274 ? -4.483 5.608 -13.172 1.00 97.94 274 LEU A O 1
ATOM 2254 N N . LYS A 1 275 ? -4.089 4.460 -11.272 1.00 98.12 275 LYS A N 1
ATOM 2255 C CA . LYS A 1 275 ? -4.519 5.481 -10.307 1.00 98.12 275 LYS A CA 1
ATOM 2256 C C . LYS A 1 275 ? -3.344 5.793 -9.386 1.00 98.12 275 LYS A C 1
ATOM 2258 O O . LYS A 1 275 ? -2.559 4.897 -9.088 1.00 98.12 275 LYS A O 1
ATOM 2263 N N . SER A 1 276 ? -3.244 7.025 -8.905 1.00 97.25 276 SER A N 1
ATOM 2264 C CA . SER A 1 276 ? -2.336 7.379 -7.815 1.00 97.25 276 SER A CA 1
ATOM 2265 C C . SER A 1 276 ? -3.027 8.364 -6.887 1.00 97.25 276 SER A C 1
ATOM 2267 O O . SER A 1 276 ? -3.721 9.265 -7.352 1.00 97.25 276 SER A O 1
ATOM 2269 N N . PHE A 1 277 ? -2.811 8.188 -5.592 1.00 98.00 277 PHE A N 1
ATOM 2270 C CA . PHE A 1 277 ? -3.435 8.942 -4.520 1.00 98.00 277 PHE A CA 1
ATOM 2271 C C . PHE A 1 277 ? -2.356 9.597 -3.664 1.00 98.00 277 PHE A C 1
ATOM 2273 O O . PHE A 1 277 ? -1.338 8.972 -3.359 1.00 98.00 277 PHE A O 1
ATOM 2280 N N . GLU A 1 278 ? -2.598 10.839 -3.255 1.00 97.94 278 GLU A N 1
ATOM 2281 C CA . GLU A 1 278 ? -1.897 11.424 -2.115 1.00 97.94 278 GLU A CA 1
ATOM 2282 C C . GLU A 1 278 ? -2.675 11.093 -0.843 1.00 97.94 278 GLU A C 1
ATOM 2284 O O . GLU A 1 278 ? -3.906 11.239 -0.806 1.00 97.94 278 GLU A O 1
ATOM 2289 N N . VAL A 1 279 ? -1.969 10.623 0.184 1.00 98.19 279 VAL A N 1
ATOM 2290 C CA . VAL A 1 279 ? -2.590 10.145 1.421 1.00 98.19 279 VAL A CA 1
ATOM 2291 C C . VAL A 1 279 ? -1.889 10.704 2.654 1.00 98.19 279 VAL A C 1
ATOM 2293 O O . VAL A 1 279 ? -0.688 10.963 2.642 1.00 98.19 279 VAL A O 1
ATOM 2296 N N . GLU A 1 280 ? -2.643 10.867 3.736 1.00 96.62 280 GLU A N 1
ATOM 2297 C CA . GLU A 1 280 ? -2.122 11.253 5.051 1.00 96.62 280 GLU A CA 1
ATOM 2298 C C . GLU A 1 280 ? -2.189 10.064 6.013 1.00 96.62 280 GLU A C 1
ATOM 2300 O O . GLU A 1 280 ? -3.119 9.256 5.968 1.00 96.62 280 GLU A O 1
ATOM 2305 N N . SER A 1 281 ? -1.202 9.938 6.901 1.00 95.44 281 SER A N 1
ATOM 2306 C CA . SER A 1 281 ? -1.173 8.878 7.910 1.00 95.44 281 SER A CA 1
ATOM 2307 C C . SER A 1 281 ? -2.214 9.117 9.004 1.00 95.44 281 SER A C 1
ATOM 2309 O O . SER A 1 281 ? -2.134 10.107 9.730 1.00 95.44 281 SER A O 1
ATOM 2311 N N . ILE A 1 282 ? -3.134 8.169 9.181 1.00 95.88 282 ILE A N 1
ATOM 2312 C CA . ILE A 1 282 ? -3.996 8.085 10.368 1.00 95.88 282 ILE A CA 1
ATOM 2313 C C . ILE A 1 282 ? -3.171 7.526 11.526 1.00 95.88 282 ILE A C 1
ATOM 2315 O O . ILE A 1 282 ? -3.084 8.126 12.591 1.00 95.88 282 ILE A O 1
ATOM 2319 N N . ALA A 1 283 ? -2.542 6.376 11.294 1.00 93.69 283 ALA A N 1
ATOM 2320 C CA . ALA A 1 283 ? -1.556 5.771 12.175 1.00 93.69 283 ALA A CA 1
ATOM 2321 C C . ALA A 1 283 ? -0.687 4.818 11.355 1.00 93.69 283 ALA A C 1
ATOM 2323 O O . ALA A 1 283 ? -1.181 4.145 10.450 1.00 93.69 283 ALA A O 1
ATOM 2324 N N . LEU A 1 284 ? 0.602 4.756 11.673 1.00 91.38 284 LEU A N 1
ATOM 2325 C CA . LEU A 1 284 ? 1.540 3.835 11.045 1.00 91.38 284 LEU A CA 1
ATOM 2326 C C . LEU A 1 284 ? 2.585 3.361 12.048 1.00 91.38 284 LEU A C 1
ATOM 2328 O O . LEU A 1 284 ? 2.864 4.043 13.035 1.00 91.38 284 LEU A O 1
ATOM 2332 N N . GLY A 1 285 ? 3.188 2.215 11.763 1.00 88.00 285 GLY A N 1
ATOM 2333 C CA . GLY A 1 285 ? 4.406 1.775 12.422 1.00 88.00 285 GLY A CA 1
ATOM 2334 C C . GLY A 1 285 ? 4.874 0.412 11.932 1.00 88.00 285 GLY A C 1
ATOM 2335 O O . GLY A 1 285 ? 4.108 -0.375 11.375 1.00 88.00 285 GLY A O 1
ATOM 2336 N N . GLU A 1 286 ? 6.153 0.148 12.165 1.00 84.44 286 GLU A N 1
ATOM 2337 C CA . GLU A 1 286 ? 6.821 -1.115 11.869 1.00 84.44 286 GLU A CA 1
ATOM 2338 C C . GLU A 1 286 ? 7.577 -1.601 13.099 1.00 84.44 286 GLU A C 1
ATOM 2340 O O . GLU A 1 286 ? 8.131 -0.797 13.854 1.00 84.44 286 GLU A O 1
ATOM 2345 N N . LYS A 1 287 ? 7.682 -2.922 13.255 1.00 80.75 287 LYS A N 1
ATOM 2346 C CA . LYS A 1 287 ? 8.641 -3.515 14.185 1.00 80.75 287 LYS A CA 1
ATOM 2347 C C . LYS A 1 287 ? 9.998 -3.622 13.502 1.00 80.75 287 LYS A C 1
ATOM 2349 O O . LYS A 1 287 ? 10.191 -4.411 12.579 1.00 80.75 287 LYS A O 1
ATOM 2354 N N . THR A 1 288 ? 10.968 -2.847 13.986 1.00 61.78 288 THR A N 1
ATOM 2355 C CA . THR A 1 288 ? 12.380 -3.106 13.683 1.00 61.78 288 THR A CA 1
ATOM 2356 C C . THR A 1 288 ? 12.723 -4.504 14.182 1.00 61.78 288 THR A C 1
ATOM 2358 O O . THR A 1 288 ? 12.630 -4.780 15.377 1.00 61.78 288 THR A O 1
ATOM 2361 N N . ILE A 1 289 ? 13.122 -5.383 13.263 1.00 48.03 289 ILE A N 1
ATOM 2362 C CA . ILE A 1 289 ? 13.495 -6.767 13.560 1.00 48.03 289 ILE A CA 1
ATOM 2363 C C . ILE A 1 289 ? 14.826 -6.747 14.321 1.00 48.03 289 ILE A C 1
ATOM 2365 O O . ILE A 1 289 ? 15.904 -6.800 13.727 1.00 48.03 289 ILE A O 1
ATOM 2369 N N . HIS A 1 290 ? 14.767 -6.634 15.646 1.00 34.56 290 HIS A N 1
ATOM 2370 C CA . HIS A 1 290 ? 15.944 -6.807 16.486 1.00 34.56 290 HIS A CA 1
ATOM 2371 C C . HIS A 1 290 ? 16.447 -8.247 16.345 1.00 34.56 290 HIS A C 1
ATOM 2373 O O . HIS A 1 290 ? 15.700 -9.202 16.542 1.00 34.56 290 HIS A O 1
ATOM 2379 N N . SER A 1 291 ? 17.733 -8.417 16.036 1.00 30.98 291 SER A N 1
ATOM 2380 C CA . SER A 1 291 ? 18.387 -9.726 15.970 1.00 30.98 291 SER A CA 1
ATOM 2381 C C . SER A 1 291 ? 18.713 -10.253 17.376 1.00 30.98 291 SER A C 1
ATOM 2383 O O . SER A 1 291 ? 19.873 -10.516 17.703 1.00 30.98 291 SER A O 1
ATOM 2385 N N . SER A 1 292 ? 17.700 -10.358 18.240 1.00 30.05 292 SER A N 1
ATOM 2386 C CA . SER A 1 292 ? 17.805 -10.771 19.645 1.00 30.05 292 SER A CA 1
ATOM 2387 C C . SER A 1 292 ? 17.996 -12.288 19.785 1.00 30.05 292 SER A C 1
ATOM 2389 O O . SER A 1 292 ? 17.157 -12.986 20.348 1.00 30.05 292 SER A O 1
ATOM 2391 N N . ALA A 1 293 ? 19.102 -12.796 19.232 1.00 30.67 293 ALA A N 1
ATOM 2392 C CA . ALA A 1 293 ? 19.470 -14.214 19.240 1.00 30.67 293 ALA A CA 1
ATOM 2393 C C . ALA A 1 293 ? 20.996 -14.471 19.323 1.00 30.67 293 ALA A C 1
ATOM 2395 O O . ALA A 1 293 ? 21.446 -15.571 19.011 1.00 30.67 293 ALA A O 1
ATOM 2396 N N . ILE A 1 294 ? 21.805 -13.486 19.750 1.00 30.66 294 ILE A N 1
ATOM 2397 C CA . ILE A 1 294 ? 23.237 -13.685 20.067 1.00 30.66 294 ILE A CA 1
ATOM 2398 C C . ILE A 1 294 ? 23.616 -13.027 21.408 1.00 30.66 294 ILE A C 1
ATOM 2400 O O . ILE A 1 294 ? 24.538 -12.221 21.488 1.00 30.66 294 ILE A O 1
ATOM 2404 N N . GLU A 1 295 ? 22.942 -13.422 22.489 1.00 29.48 295 GLU A N 1
ATOM 2405 C CA . GLU A 1 295 ? 23.618 -13.529 23.791 1.00 29.48 295 GLU A CA 1
ATOM 2406 C C . GLU A 1 295 ? 24.063 -14.983 23.974 1.00 29.48 295 GLU A C 1
ATOM 2408 O O . GLU A 1 295 ? 23.401 -15.802 24.609 1.00 29.48 295 GLU A O 1
ATOM 2413 N N . THR A 1 296 ? 25.194 -15.338 23.360 1.00 30.48 296 THR A N 1
ATOM 2414 C CA . THR A 1 296 ? 25.864 -16.605 23.668 1.00 30.48 296 THR A CA 1
ATOM 2415 C C . THR A 1 296 ? 26.496 -16.507 25.049 1.00 30.48 296 THR A C 1
ATOM 2417 O O . THR A 1 296 ? 27.504 -15.816 25.210 1.00 30.48 296 THR A O 1
ATOM 2420 N N . THR A 1 297 ? 25.931 -17.220 26.020 1.00 32.72 297 THR A N 1
ATOM 2421 C CA . THR A 1 297 ? 26.491 -17.384 27.366 1.00 32.72 297 THR A CA 1
ATOM 2422 C C . THR A 1 297 ? 27.962 -17.797 27.298 1.00 32.72 297 THR A C 1
ATOM 2424 O O . THR A 1 297 ? 28.294 -18.780 26.626 1.00 32.72 297 THR A O 1
ATOM 2427 N N . LYS A 1 298 ? 28.845 -17.068 27.990 1.00 33.59 298 LYS A N 1
ATOM 2428 C CA . LYS A 1 298 ? 30.272 -17.387 28.088 1.00 33.59 298 LYS A CA 1
ATOM 2429 C C . LYS A 1 298 ?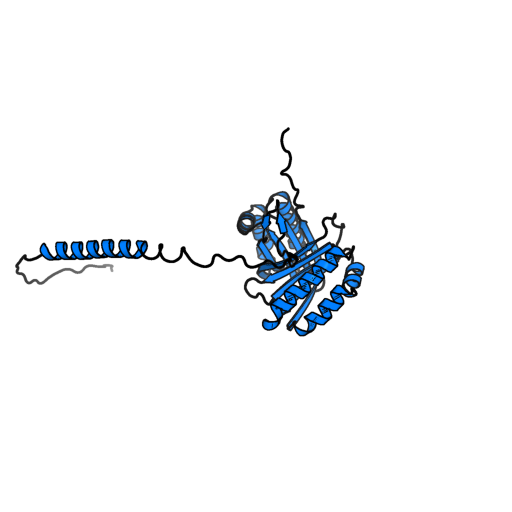 30.907 -16.796 29.342 1.00 33.59 298 LYS A C 1
ATOM 2431 O O . LYS A 1 298 ? 30.431 -15.723 29.763 1.00 33.59 298 LYS A O 1
#

Foldseek 3Di:
DDDDDDDDDDDDDDDDDDDDDDPPPVVVVVVVVVVVVVVVVVVVVPPPPPPPPDDDDDDDDDDDDDPPPLQLADAAPNDGFFWWKKKKKFQFAPVCLVVLLVLVQQLLVCCVVPQPQWFKWFWWAFPVRRRIIMIMTTGRYVVSVVVSCVDPSVVVSCVSCVVGTPDMDMFTWGFLHKDFDLDDDPPFWFKKKKKFQWDPVCLVVLSVLVSQLQVCCRPPQPFWGIKTWIATPVRSRIIMIITTGNDVVSVVVSCVDPSNVVSCVRCVVGTPDMDMTGIGTSDIDGDDNPPPPPPPDD

Secondary structure (DSSP, 8-state):
-----------------------SHHHHHHHHHHHHHHHHHHHHHTTSSSSSSS------------------SEEETTEEE--EEEEEEEEE-GGGHHHHHHHHHHHHHHHHHH-TTEEEEEEEEESSSTTEEEEEEEESSHHHHHHHHH-HHHHHHHHHHTTTEEEEEEEEEEEEEEEE-SSPPPSS-EEEEEEEEE-GGGHHHHHHHHHHHHHHHHHH-TTEEEEEEEEESS-TTEEEEEEEESSHHHHHHHHHSHHHHHHHHHHGGGEEEEEEEEEEEEEEEE------------

pLDDT: mean 79.55, std 26.3, range [26.81, 98.75]

Radius of gyration: 32.33 Å; chains: 1; bounding box: 99×92×51 Å